Protein AF-A0A7X8D3K4-F1 (afdb_monomer)

Radius of gyration: 19.63 Å; Cα contacts (8 Å, |Δi|>4): 298; chains: 1; bounding box: 47×49×46 Å

Solvent-accessible surface area (backbone atoms only — not comparable to full-atom values): 14132 Å² total; per-residue (Å²): 120,64,27,70,75,68,75,43,91,65,72,75,66,67,43,54,69,47,46,60,51,22,52,54,28,44,27,64,73,71,73,45,90,73,89,84,77,73,45,64,52,71,70,63,70,25,50,68,90,74,86,34,51,52,73,50,26,88,82,70,43,47,59,52,48,51,44,49,48,46,26,52,49,54,51,42,67,72,75,46,93,66,62,42,82,41,81,42,89,48,40,43,90,42,56,70,58,52,58,58,44,57,74,60,34,47,100,86,59,25,37,61,48,82,42,76,76,45,72,57,98,90,42,78,38,73,42,75,44,66,44,38,30,78,43,45,60,33,39,77,69,63,34,46,71,66,58,50,54,59,70,51,57,92,49,88,53,59,73,44,92,65,90,53,52,54,75,46,51,57,30,40,62,70,55,42,25,50,36,33,67,79,36,45,72,65,34,46,51,57,40,65,61,39,64,46,39,89,62,82,53,43,44,35,88,98,50,49,60,65,57,39,60,66,58,87,70,95,62,92,78,56,78,85,80,54,52,84,77,38,69,27,79,86,76,125

Secondary structure (DSSP, 8-state):
--HHHHTS-----SS-HHHHHHHHHHHHHHTSPPPP-----HHHHHB-SSS-B----TTT-HHHIIIIIHHHHHHHHHH-SS-EEEE----TT-HHHHHHHHTT--TTS-EEEEEEEEEETTEEEEEEEEEEEEE-HHHHTT--HHHHHHHHTT-S----SS-S-TT-TTS-HHHHHHHHHHSHHHHHHHHHHTTSSSS---SBTTB-HHHHHT---SS---GGG--TTTS-----

Nearest PDB structures (foldseek):
  6xaf-assembly1_A  TM=1.840E-01  e=2.644E+00  Homo sapiens
  8efy-assembly1_D  TM=1.911E-01  e=4.707E+00  Thermus thermophilus HB8

Structure (mmCIF, N/CA/C/O backbone):
data_AF-A0A7X8D3K4-F1
#
_entry.id   AF-A0A7X8D3K4-F1
#
loop_
_atom_site.group_PDB
_atom_site.id
_atom_site.type_symbol
_atom_site.label_atom_id
_atom_site.label_alt_id
_atom_site.label_comp_id
_atom_site.label_asym_id
_atom_site.label_entity_id
_atom_site.label_seq_id
_atom_site.pdbx_PDB_ins_code
_atom_site.Cartn_x
_atom_site.Cartn_y
_atom_site.Cartn_z
_atom_site.occupancy
_atom_site.B_iso_or_equiv
_atom_site.auth_seq_id
_atom_site.auth_comp_id
_atom_site.auth_asym_id
_atom_site.auth_atom_id
_atom_site.pdbx_PDB_model_num
ATOM 1 N N . MET A 1 1 ? 15.008 -6.224 13.874 1.00 68.69 1 MET A N 1
ATOM 2 C CA . MET A 1 1 ? 14.297 -7.396 13.310 1.00 68.69 1 MET A CA 1
ATOM 3 C C . MET A 1 1 ? 13.921 -7.225 11.837 1.00 68.69 1 MET A C 1
ATOM 5 O O . MET A 1 1 ? 14.352 -8.064 11.064 1.00 68.69 1 MET A O 1
ATOM 9 N N . VAL A 1 2 ? 13.179 -6.184 11.412 1.00 72.25 2 VAL A N 1
ATOM 10 C CA . VAL A 1 2 ? 12.962 -5.894 9.965 1.00 72.25 2 VAL A CA 1
ATOM 11 C C . VAL A 1 2 ? 14.039 -4.959 9.406 1.00 72.25 2 VAL A C 1
ATOM 13 O O . VAL A 1 2 ? 14.620 -5.254 8.367 1.00 72.25 2 VAL A O 1
ATOM 16 N N . SER A 1 3 ? 14.372 -3.884 10.131 1.00 74.88 3 SER A N 1
ATOM 17 C CA . SER A 1 3 ? 15.437 -2.944 9.746 1.00 74.88 3 SER A CA 1
ATOM 18 C C . SER A 1 3 ? 16.777 -3.642 9.490 1.00 74.88 3 SER A C 1
ATOM 20 O O . SER A 1 3 ? 17.453 -3.346 8.514 1.00 74.88 3 SER A O 1
ATOM 22 N N . ASP A 1 4 ? 17.115 -4.640 10.315 1.00 70.75 4 ASP A N 1
ATOM 23 C CA . ASP A 1 4 ? 18.343 -5.433 10.159 1.00 70.75 4 ASP A CA 1
ATOM 24 C C . ASP A 1 4 ? 18.348 -6.252 8.859 1.00 70.75 4 ASP A C 1
ATOM 26 O O . ASP A 1 4 ? 19.393 -6.397 8.235 1.00 70.75 4 ASP A O 1
ATOM 30 N N . ARG A 1 5 ? 17.183 -6.758 8.422 1.00 75.69 5 ARG A N 1
ATOM 31 C CA . ARG A 1 5 ? 17.049 -7.499 7.156 1.00 75.69 5 ARG A CA 1
ATOM 32 C C . ARG A 1 5 ? 17.146 -6.578 5.944 1.00 75.69 5 ARG A C 1
ATOM 34 O O . ARG A 1 5 ? 17.706 -6.958 4.925 1.00 75.69 5 ARG A O 1
ATOM 41 N N . LEU A 1 6 ? 16.592 -5.372 6.057 1.00 72.56 6 LEU A N 1
ATOM 42 C CA . LEU A 1 6 ? 16.599 -4.383 4.980 1.00 72.56 6 LEU A CA 1
ATOM 43 C C . LEU A 1 6 ? 17.899 -3.568 4.921 1.00 72.56 6 LEU A C 1
ATOM 45 O O . LEU A 1 6 ? 18.151 -2.899 3.921 1.00 72.56 6 LEU A O 1
ATOM 49 N N . GLY A 1 7 ? 18.715 -3.597 5.979 1.00 69.31 7 GLY A N 1
ATOM 50 C CA . GLY A 1 7 ? 19.919 -2.773 6.108 1.00 69.31 7 GLY A CA 1
ATOM 51 C C . GLY A 1 7 ? 19.633 -1.268 6.197 1.00 69.31 7 GLY A C 1
ATOM 52 O O . GLY A 1 7 ? 20.544 -0.459 6.033 1.00 69.31 7 GLY A O 1
ATOM 53 N N . VAL A 1 8 ? 18.377 -0.887 6.435 1.00 71.56 8 VAL A N 1
ATOM 54 C CA . VAL A 1 8 ? 17.897 0.496 6.556 1.00 71.56 8 VAL A CA 1
ATOM 55 C C . VAL A 1 8 ? 16.874 0.576 7.680 1.00 71.56 8 VAL A C 1
ATOM 57 O O . VAL A 1 8 ? 16.264 -0.432 8.040 1.00 71.56 8 VAL A O 1
ATOM 60 N N . GLU A 1 9 ? 16.661 1.766 8.241 1.00 71.00 9 GLU A N 1
ATOM 61 C CA . GLU A 1 9 ? 15.600 1.963 9.226 1.00 71.00 9 GLU A CA 1
ATOM 62 C C . GLU A 1 9 ? 14.238 1.660 8.586 1.00 71.00 9 GLU A C 1
ATOM 64 O O . GLU A 1 9 ? 13.759 2.381 7.711 1.00 71.00 9 GLU A O 1
ATOM 69 N N . PHE A 1 10 ? 13.617 0.558 9.010 1.00 69.00 10 PHE A N 1
ATOM 70 C CA . PHE A 1 10 ? 12.267 0.219 8.602 1.00 69.00 10 PHE A CA 1
ATOM 71 C C . PHE A 1 10 ? 11.280 0.898 9.537 1.00 69.00 10 PHE A C 1
ATOM 73 O O . PHE A 1 10 ? 10.985 0.412 10.631 1.00 69.00 10 PHE A O 1
ATOM 80 N N . ILE A 1 11 ? 10.739 2.016 9.075 1.00 64.81 11 ILE A N 1
ATOM 81 C CA . ILE A 1 11 ? 9.527 2.576 9.650 1.00 64.81 11 ILE A CA 1
ATOM 82 C C . ILE A 1 11 ? 8.387 1.876 8.925 1.00 64.81 11 ILE A C 1
ATOM 84 O O . ILE A 1 11 ? 8.113 2.177 7.760 1.00 64.81 11 ILE A O 1
ATOM 88 N N . GLY A 1 12 ? 7.758 0.909 9.604 1.00 60.34 12 GLY A N 1
ATOM 89 C CA . GLY A 1 12 ? 6.517 0.317 9.118 1.00 60.34 12 GLY A CA 1
ATOM 90 C C . GLY A 1 12 ? 5.599 1.441 8.662 1.00 60.34 12 GLY A C 1
ATOM 91 O O . GLY A 1 12 ? 5.532 2.493 9.307 1.00 60.34 12 GLY A O 1
ATOM 92 N N . THR A 1 13 ? 4.947 1.272 7.511 1.00 61.53 13 THR A N 1
ATOM 93 C CA . THR A 1 13 ? 4.016 2.304 7.054 1.00 61.53 13 THR A CA 1
ATOM 94 C C . THR A 1 13 ? 2.967 2.548 8.148 1.00 61.53 13 THR A C 1
ATOM 96 O O . THR A 1 13 ? 2.869 1.796 9.118 1.00 61.53 13 THR A O 1
ATOM 99 N N . LEU A 1 14 ? 2.166 3.607 8.035 1.00 79.88 14 LEU A N 1
ATOM 100 C CA . LEU A 1 14 ? 1.131 3.944 9.024 1.00 79.88 14 LEU A CA 1
ATOM 101 C C . LEU A 1 14 ? -0.050 2.943 9.016 1.00 79.88 14 LEU A C 1
ATOM 103 O O . LEU A 1 14 ? -1.207 3.342 9.049 1.00 79.88 14 LEU A O 1
ATOM 107 N N . GLU A 1 15 ? 0.239 1.658 8.876 1.00 85.31 15 GLU A N 1
ATOM 108 C CA . GLU A 1 15 ? -0.587 0.463 8.925 1.00 85.31 15 GLU A CA 1
ATOM 109 C C . GLU A 1 15 ? -0.625 -0.113 10.355 1.00 85.31 15 GLU A C 1
ATOM 111 O O . GLU A 1 15 ? 0.043 0.377 11.270 1.00 85.31 15 GLU A O 1
ATOM 116 N N . ASP A 1 16 ? -1.454 -1.134 10.567 1.00 87.00 16 ASP A N 1
ATOM 117 C CA . ASP A 1 16 ? -1.517 -1.888 11.822 1.00 87.00 16 ASP A CA 1
ATOM 118 C C . ASP A 1 16 ? -0.235 -2.725 12.011 1.00 87.00 16 ASP A C 1
ATOM 120 O O . ASP A 1 16 ? 0.214 -3.390 11.078 1.00 87.00 16 ASP A O 1
ATOM 124 N N . ASP A 1 17 ? 0.343 -2.727 13.219 1.00 87.50 17 ASP A N 1
ATOM 125 C CA . ASP A 1 17 ? 1.541 -3.534 13.521 1.00 87.50 17 ASP A CA 1
ATOM 126 C C . ASP A 1 17 ? 1.255 -5.033 13.392 1.00 87.50 17 ASP A C 1
ATOM 128 O O . ASP A 1 17 ? 2.163 -5.824 13.133 1.00 87.50 17 ASP A O 1
ATOM 132 N N . MET A 1 18 ? -0.021 -5.426 13.487 1.00 89.94 18 MET A N 1
ATOM 133 C CA . MET A 1 18 ? -0.452 -6.792 13.223 1.00 89.94 18 MET A CA 1
ATOM 134 C C . MET A 1 18 ? -0.099 -7.274 11.818 1.00 89.94 18 MET A C 1
ATOM 136 O O . MET A 1 18 ? 0.133 -8.466 11.641 1.00 89.94 18 MET A O 1
ATOM 140 N N . ILE A 1 19 ? 0.038 -6.376 10.837 1.00 89.00 19 ILE A N 1
ATOM 141 C CA . ILE A 1 19 ? 0.507 -6.739 9.494 1.00 89.00 19 ILE A CA 1
ATOM 142 C C . ILE A 1 19 ? 1.951 -7.244 9.548 1.00 89.00 19 ILE A C 1
ATOM 144 O O . ILE A 1 19 ? 2.260 -8.253 8.925 1.00 89.00 19 ILE A O 1
ATOM 148 N N . ILE A 1 20 ? 2.825 -6.616 10.339 1.00 88.56 20 ILE A N 1
ATOM 149 C CA . ILE A 1 20 ? 4.223 -7.052 10.473 1.00 88.56 20 ILE A CA 1
ATOM 150 C C . ILE A 1 20 ? 4.276 -8.461 11.074 1.00 88.56 20 ILE A C 1
ATOM 152 O O . ILE A 1 20 ? 4.967 -9.335 10.552 1.00 88.56 20 ILE A O 1
ATOM 156 N N . TYR A 1 21 ? 3.492 -8.702 12.128 1.00 90.75 21 TYR A N 1
ATOM 157 C CA . TYR A 1 21 ? 3.373 -10.030 12.730 1.00 90.75 21 TYR A CA 1
ATOM 158 C C . TYR A 1 21 ? 2.762 -11.057 11.774 1.00 90.75 21 TYR A C 1
ATOM 160 O O . TYR A 1 21 ? 3.245 -12.181 11.727 1.00 90.75 21 TYR A O 1
ATOM 168 N N . THR A 1 22 ? 1.776 -10.660 10.962 1.00 92.75 22 THR A N 1
ATOM 169 C CA . THR A 1 22 ? 1.178 -11.520 9.929 1.00 92.75 22 THR A CA 1
ATOM 170 C C . THR A 1 22 ? 2.254 -12.039 8.977 1.00 92.75 22 THR A C 1
ATOM 172 O O . THR A 1 22 ? 2.300 -13.231 8.697 1.00 92.75 22 THR A O 1
ATOM 175 N N . ILE A 1 23 ? 3.145 -11.166 8.489 1.00 91.44 23 ILE A N 1
ATOM 176 C CA . ILE A 1 23 ? 4.195 -11.585 7.551 1.00 91.44 23 ILE A CA 1
ATOM 177 C C . ILE A 1 23 ? 5.199 -12.530 8.221 1.00 91.44 23 ILE A C 1
ATOM 179 O O . ILE A 1 23 ? 5.587 -13.519 7.606 1.00 91.44 23 ILE A O 1
ATOM 183 N N . PHE A 1 24 ? 5.582 -12.287 9.478 1.00 92.38 24 PHE A N 1
ATOM 184 C CA . PHE A 1 24 ? 6.455 -13.217 10.204 1.00 92.38 24 PHE A CA 1
ATOM 185 C C . PHE A 1 24 ? 5.804 -14.581 10.439 1.00 92.38 24 PHE A C 1
ATOM 187 O O . PHE A 1 24 ? 6.450 -15.608 10.233 1.00 92.38 24 PHE A O 1
ATOM 194 N N . ASP A 1 25 ? 4.532 -14.600 10.838 1.00 95.25 25 ASP A N 1
ATOM 195 C CA . ASP A 1 25 ? 3.785 -15.842 11.018 1.00 95.25 25 ASP A CA 1
ATOM 196 C C . ASP A 1 25 ? 3.658 -16.590 9.676 1.00 95.25 25 ASP A C 1
ATOM 198 O O . ASP A 1 25 ? 3.803 -17.811 9.629 1.00 95.25 25 ASP A O 1
ATOM 202 N N . LEU A 1 26 ? 3.449 -15.866 8.567 1.00 95.19 26 LEU A N 1
ATOM 203 C CA . LEU A 1 26 ? 3.415 -16.437 7.221 1.00 95.19 26 LEU A CA 1
ATOM 204 C C . LEU A 1 26 ? 4.757 -17.050 6.825 1.00 95.19 26 LEU A C 1
ATOM 206 O O . LEU A 1 26 ? 4.745 -18.192 6.384 1.00 95.19 26 LEU A O 1
ATOM 210 N N . GLU A 1 27 ? 5.886 -16.355 7.007 1.00 94.81 27 GLU A N 1
ATOM 211 C CA . GLU A 1 27 ? 7.230 -16.907 6.743 1.00 94.81 27 GLU A CA 1
ATOM 212 C C . GLU A 1 27 ? 7.455 -18.229 7.485 1.00 94.81 27 GLU A C 1
ATOM 214 O O . GLU A 1 27 ? 7.933 -19.207 6.906 1.00 94.81 27 GLU A O 1
ATOM 219 N N . GLN A 1 28 ? 7.076 -18.274 8.766 1.00 95.25 28 GLN A N 1
ATOM 220 C CA . GLN A 1 28 ? 7.183 -19.483 9.581 1.00 95.25 28 GLN A CA 1
ATOM 221 C C . GLN A 1 28 ? 6.259 -20.592 9.078 1.00 95.25 28 GLN A C 1
ATOM 223 O O . GLN A 1 28 ? 6.678 -21.744 8.984 1.00 95.25 28 GLN A O 1
ATOM 228 N N . PHE A 1 29 ? 5.015 -20.252 8.739 1.00 96.25 29 PHE A N 1
ATOM 229 C CA . PHE A 1 29 ? 4.019 -21.209 8.272 1.00 96.25 29 PHE A CA 1
ATOM 230 C C . PHE A 1 29 ? 4.378 -21.816 6.908 1.00 96.25 29 PHE A C 1
ATOM 232 O O . PHE A 1 29 ? 4.213 -23.019 6.716 1.00 96.25 29 PHE A O 1
ATOM 239 N N . ILE A 1 30 ? 4.875 -21.008 5.966 1.00 95.25 30 ILE A N 1
ATOM 240 C CA . ILE A 1 30 ? 5.263 -21.476 4.626 1.00 95.25 30 ILE A CA 1
ATOM 241 C C . ILE A 1 30 ? 6.658 -22.117 4.606 1.00 95.25 30 ILE A C 1
ATOM 243 O O . ILE A 1 30 ? 6.994 -22.804 3.644 1.00 95.25 30 ILE A O 1
ATOM 247 N N . GLY A 1 31 ? 7.473 -21.898 5.645 1.00 95.69 31 GLY A N 1
ATOM 248 C CA . GLY A 1 31 ? 8.845 -22.403 5.724 1.00 95.69 31 GLY A CA 1
ATOM 249 C C . GLY A 1 31 ? 9.792 -21.765 4.702 1.00 95.69 31 GLY A C 1
ATOM 250 O O . GLY A 1 31 ? 10.798 -22.368 4.333 1.00 95.69 31 GLY A O 1
ATOM 251 N N . GLN A 1 32 ? 9.462 -20.566 4.224 1.00 95.12 32 GLN A N 1
ATOM 252 C CA . GLN A 1 32 ? 10.186 -19.846 3.181 1.00 95.12 32 GLN A CA 1
ATOM 253 C C . GLN A 1 32 ? 10.315 -18.372 3.567 1.00 95.12 32 GLN A C 1
ATOM 255 O O . GLN A 1 32 ? 9.384 -17.769 4.099 1.00 95.12 32 GLN A O 1
ATOM 260 N N . GLU A 1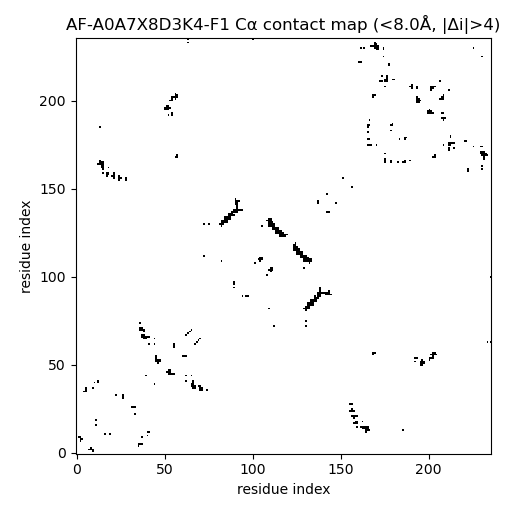 33 ? 11.482 -17.796 3.280 1.00 93.12 33 GLU A N 1
ATOM 261 C CA . GLU A 1 33 ? 11.727 -16.366 3.447 1.00 93.12 33 GLU A CA 1
ATOM 262 C C . GLU A 1 33 ? 10.794 -15.541 2.547 1.00 93.12 33 GLU A C 1
ATOM 264 O O . GLU A 1 33 ? 10.632 -15.825 1.356 1.00 93.12 33 GLU A O 1
ATOM 269 N N . ILE A 1 34 ? 10.218 -14.483 3.115 1.00 92.69 34 ILE A N 1
ATOM 270 C CA . ILE A 1 34 ? 9.516 -13.436 2.382 1.00 92.69 34 ILE A CA 1
ATOM 271 C C . ILE A 1 34 ? 10.483 -12.264 2.239 1.00 92.69 34 ILE A C 1
ATOM 273 O O . ILE A 1 34 ? 10.886 -11.640 3.221 1.00 92.69 34 ILE A O 1
ATOM 277 N N . HIS A 1 35 ? 10.838 -11.930 1.000 1.00 90.50 35 HIS A N 1
ATOM 278 C CA . HIS A 1 35 ? 11.673 -10.764 0.734 1.00 90.50 35 HIS A CA 1
ATOM 279 C C . HIS A 1 35 ? 10.882 -9.473 0.954 1.00 90.50 35 HIS A C 1
ATOM 281 O O . HIS A 1 35 ? 9.887 -9.199 0.281 1.00 90.50 35 HIS A O 1
ATOM 287 N N . TRP A 1 36 ? 11.353 -8.661 1.898 1.00 89.25 36 TRP A N 1
ATOM 288 C CA . TRP A 1 36 ? 10.768 -7.365 2.210 1.00 89.25 36 TRP A CA 1
ATOM 289 C C . TRP A 1 36 ? 11.324 -6.291 1.282 1.00 89.25 36 TRP A C 1
ATOM 291 O O . TRP A 1 36 ? 12.519 -6.257 0.986 1.00 89.25 36 TRP A O 1
ATOM 301 N N . VAL A 1 37 ? 10.458 -5.371 0.869 1.00 89.12 37 VAL A N 1
ATOM 302 C CA . VAL A 1 37 ? 10.824 -4.242 0.014 1.00 89.12 37 VAL A CA 1
ATOM 303 C C . VAL A 1 37 ? 10.306 -2.963 0.648 1.00 89.12 37 VAL A C 1
ATOM 305 O O . VAL A 1 37 ? 9.154 -2.907 1.076 1.00 89.12 37 VAL A O 1
ATOM 308 N N . THR A 1 38 ? 11.148 -1.933 0.716 1.00 87.06 38 THR A N 1
ATOM 309 C CA . THR A 1 38 ? 10.769 -0.630 1.271 1.00 87.06 38 THR A CA 1
ATOM 310 C C . THR A 1 38 ? 11.170 0.499 0.337 1.00 87.06 38 THR A C 1
ATOM 312 O O . THR A 1 38 ? 12.211 0.446 -0.315 1.00 87.06 38 THR A O 1
ATOM 315 N N . GLY A 1 39 ? 10.316 1.518 0.272 1.00 85.81 39 GLY A N 1
ATOM 316 C CA . GLY A 1 39 ? 10.574 2.764 -0.437 1.00 85.81 39 GLY A CA 1
ATOM 317 C C . GLY A 1 39 ? 10.913 3.907 0.501 1.00 85.81 39 GLY A C 1
ATOM 318 O O . GLY A 1 39 ? 11.240 3.705 1.669 1.00 85.81 39 GLY A O 1
ATOM 319 N N . LYS A 1 40 ? 10.752 5.123 -0.024 1.00 88.62 40 LYS A N 1
ATOM 320 C CA . LYS A 1 40 ? 10.745 6.344 0.784 1.00 88.62 40 LYS A CA 1
ATOM 321 C C . LYS A 1 40 ? 9.639 6.274 1.836 1.00 88.62 40 LYS A C 1
ATOM 323 O O . LYS A 1 40 ? 8.530 5.798 1.570 1.00 88.62 40 LYS A O 1
ATOM 328 N N . THR A 1 41 ? 9.932 6.812 3.007 1.00 88.56 41 THR A N 1
ATOM 329 C CA . THR A 1 41 ? 8.986 6.969 4.108 1.00 88.56 41 THR A CA 1
ATOM 330 C C . THR A 1 41 ? 7.895 7.979 3.761 1.0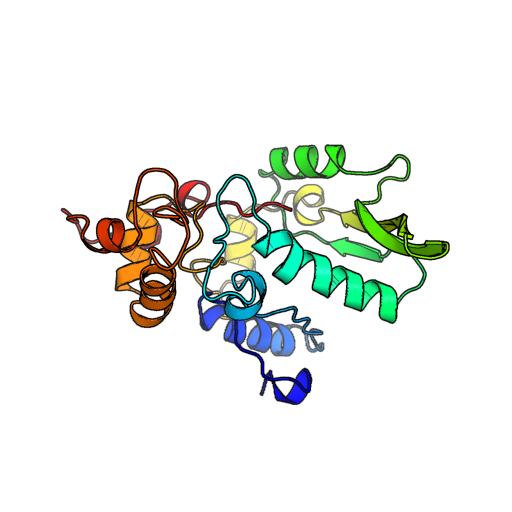0 88.56 41 THR A C 1
ATOM 332 O O . THR A 1 41 ? 8.008 8.782 2.829 1.00 88.56 41 THR A O 1
ATOM 335 N N . PHE A 1 42 ? 6.811 7.960 4.539 1.00 87.94 42 PHE A N 1
ATOM 336 C CA . PHE A 1 42 ? 5.708 8.895 4.340 1.00 87.94 42 PHE A CA 1
ATO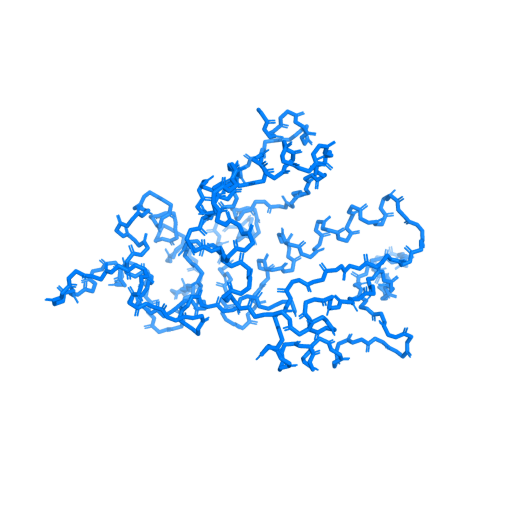M 337 C C . PHE A 1 42 ? 6.166 10.351 4.531 1.00 87.94 42 PHE A C 1
ATOM 339 O O . PHE A 1 42 ? 5.772 11.216 3.751 1.00 87.94 42 PHE A O 1
ATOM 346 N N . ASP A 1 43 ? 7.029 10.615 5.516 1.00 88.12 43 ASP A N 1
ATOM 347 C CA . ASP A 1 43 ? 7.588 11.946 5.772 1.00 88.12 43 ASP A CA 1
ATOM 348 C C . ASP A 1 43 ? 8.443 12.453 4.596 1.00 88.12 43 ASP A C 1
ATOM 350 O O . ASP A 1 43 ? 8.304 13.608 4.192 1.00 88.12 43 ASP A O 1
ATOM 354 N N . GLU A 1 44 ? 9.239 11.585 3.965 1.00 90.06 44 GLU A N 1
ATOM 355 C CA . GLU A 1 44 ? 10.056 11.948 2.799 1.00 90.06 44 GLU A CA 1
ATOM 356 C C . GLU A 1 44 ? 9.220 12.268 1.554 1.00 90.06 44 GLU A C 1
ATOM 358 O O . GLU A 1 44 ? 9.527 13.211 0.825 1.00 90.06 44 GLU A O 1
ATOM 363 N N . ILE A 1 45 ? 8.157 11.503 1.278 1.00 90.06 45 ILE A N 1
ATOM 364 C CA . ILE A 1 45 ? 7.364 11.710 0.051 1.00 90.06 45 ILE A CA 1
ATOM 365 C C . ILE A 1 45 ? 6.439 12.929 0.128 1.00 90.06 45 ILE A C 1
ATOM 367 O O . ILE A 1 45 ? 6.041 13.461 -0.914 1.00 90.06 45 ILE A O 1
ATOM 371 N N . ILE A 1 46 ? 6.053 13.356 1.337 1.00 89.25 46 ILE A N 1
ATOM 372 C CA . ILE A 1 46 ? 5.197 14.537 1.521 1.00 89.25 46 ILE A CA 1
ATOM 373 C C . ILE A 1 46 ? 6.005 15.826 1.620 1.00 89.25 46 ILE A C 1
ATOM 375 O O . ILE A 1 46 ? 5.441 16.899 1.377 1.00 89.25 46 ILE A O 1
ATOM 379 N N . ASP A 1 47 ? 7.289 15.746 1.969 1.00 87.69 47 ASP A N 1
ATOM 380 C CA . ASP A 1 47 ? 8.158 16.910 2.057 1.00 87.69 47 ASP A CA 1
ATOM 381 C C . ASP A 1 47 ? 8.523 17.450 0.663 1.00 87.69 47 ASP A C 1
ATOM 383 O O . ASP A 1 47 ? 8.745 16.725 -0.309 1.00 87.69 47 ASP A O 1
ATOM 387 N N . ARG A 1 48 ? 8.542 18.778 0.546 1.00 80.94 48 ARG A N 1
ATOM 388 C CA . ARG A 1 48 ? 8.949 19.510 -0.660 1.00 80.94 48 ARG A CA 1
ATOM 389 C C . ARG A 1 48 ? 10.235 20.313 -0.457 1.00 80.94 48 ARG A C 1
ATOM 391 O O . ARG A 1 48 ? 10.599 21.073 -1.352 1.00 80.94 48 ARG A O 1
ATOM 398 N N . GLY A 1 49 ? 10.906 20.177 0.690 1.00 76.31 49 GLY A N 1
ATOM 399 C CA . GLY A 1 49 ? 12.220 20.769 0.961 1.00 76.31 49 GLY A CA 1
ATOM 400 C C . GLY A 1 49 ? 12.210 22.280 1.222 1.00 76.31 49 GLY A C 1
ATOM 401 O O . GLY A 1 49 ? 13.261 22.907 1.268 1.00 76.31 49 GLY A O 1
ATOM 402 N N . ASN A 1 50 ? 11.032 22.893 1.381 1.00 74.88 50 ASN A N 1
ATOM 403 C CA . ASN A 1 50 ? 10.864 24.329 1.655 1.00 74.88 50 ASN A CA 1
ATOM 404 C C . ASN A 1 50 ? 9.913 24.604 2.832 1.00 74.88 50 ASN A C 1
ATOM 406 O O . ASN A 1 50 ? 9.236 25.635 2.863 1.00 74.88 50 ASN A O 1
ATOM 410 N N . GLY A 1 51 ? 9.799 23.644 3.755 1.00 71.38 51 GLY A N 1
ATOM 411 C CA . GLY A 1 51 ? 8.865 23.696 4.882 1.00 71.38 51 GLY A CA 1
ATOM 412 C C . GLY A 1 51 ? 7.391 23.532 4.491 1.00 71.38 51 GLY A C 1
ATOM 413 O O . GLY A 1 51 ? 6.519 23.697 5.339 1.00 71.38 51 GLY A O 1
ATOM 414 N N . LYS A 1 52 ? 7.082 23.223 3.222 1.00 76.50 52 LYS A N 1
ATOM 415 C CA . LYS A 1 52 ? 5.715 22.952 2.755 1.00 76.50 52 LYS A CA 1
ATOM 416 C C . LYS A 1 52 ? 5.524 21.468 2.491 1.00 76.50 52 LYS A C 1
ATOM 418 O O . LYS A 1 52 ? 6.357 20.840 1.844 1.00 76.50 52 LYS A O 1
ATOM 423 N N . LYS A 1 53 ? 4.348 20.959 2.861 1.00 84.00 53 LYS A N 1
ATOM 424 C CA . LYS A 1 53 ? 3.949 19.577 2.578 1.00 84.00 53 LYS A CA 1
ATOM 425 C C . LYS A 1 53 ? 2.994 19.451 1.389 1.00 84.00 53 LYS A C 1
ATOM 427 O O . LYS A 1 53 ? 2.180 20.333 1.076 1.00 84.00 53 LYS A O 1
ATOM 432 N N . HIS A 1 54 ? 3.082 18.324 0.693 1.00 87.75 54 HIS A N 1
ATOM 433 C CA . HIS A 1 54 ? 2.087 17.874 -0.273 1.00 87.75 54 HIS A CA 1
ATOM 434 C C . HIS A 1 54 ? 1.530 16.536 0.184 1.00 87.75 54 HIS A C 1
ATOM 436 O O . HIS A 1 54 ? 2.253 15.554 0.203 1.00 87.75 54 HIS A O 1
ATOM 442 N N . LEU A 1 55 ? 0.252 16.513 0.552 1.00 90.31 55 LEU A N 1
ATOM 443 C CA . LEU A 1 55 ? -0.390 15.313 1.072 1.00 90.31 55 LEU A CA 1
ATOM 444 C C . LEU A 1 55 ? -1.011 14.497 -0.067 1.00 90.31 55 LEU A C 1
ATOM 446 O O . LEU A 1 55 ? -1.561 15.088 -1.008 1.00 90.31 55 LEU A O 1
ATOM 450 N N . PRO A 1 56 ? -0.943 13.158 -0.003 1.00 90.50 56 PRO A N 1
ATOM 451 C CA . PRO A 1 56 ? -1.655 12.308 -0.938 1.00 90.50 56 PRO A CA 1
ATOM 452 C C . PRO A 1 56 ? -3.160 12.402 -0.681 1.00 90.50 56 PRO A C 1
ATOM 454 O O . PRO A 1 56 ? -3.610 12.588 0.448 1.00 90.50 56 PRO A O 1
ATOM 457 N N . ASN A 1 57 ? -3.937 12.281 -1.751 1.00 88.25 57 ASN A N 1
ATOM 458 C CA . ASN A 1 57 ? -5.394 12.289 -1.701 1.00 88.25 57 ASN A CA 1
ATOM 459 C C . ASN A 1 57 ? -5.970 11.357 -2.774 1.00 88.25 57 ASN A C 1
ATOM 461 O O . ASN A 1 57 ? -5.231 10.773 -3.572 1.00 88.25 57 ASN A O 1
ATOM 465 N N . ALA A 1 58 ? -7.301 11.263 -2.822 1.00 86.25 58 ALA A N 1
ATOM 466 C CA . ALA A 1 58 ? -8.027 10.373 -3.727 1.00 86.25 58 ALA A CA 1
ATOM 467 C C . ALA A 1 58 ? -7.743 10.603 -5.223 1.00 86.25 58 ALA A C 1
ATOM 469 O O . ALA A 1 58 ? -8.032 9.711 -6.022 1.00 86.25 58 ALA A O 1
ATOM 470 N N . ILE A 1 59 ? -7.190 11.761 -5.596 1.00 84.88 59 ILE A N 1
ATOM 471 C CA . ILE A 1 59 ? -6.809 12.096 -6.971 1.00 84.88 59 ILE A CA 1
ATOM 472 C C . ILE A 1 59 ? -5.337 11.753 -7.206 1.00 84.88 59 ILE A C 1
ATOM 474 O O . ILE A 1 59 ? -5.030 11.007 -8.128 1.00 84.88 59 ILE A O 1
ATOM 478 N N . SER A 1 60 ? -4.423 12.286 -6.387 1.00 85.88 60 SER A N 1
ATOM 479 C CA . SER A 1 60 ? -2.983 12.172 -6.650 1.00 85.88 60 SER A CA 1
ATOM 480 C C . SER A 1 60 ? -2.425 10.783 -6.359 1.00 85.88 60 SER A C 1
ATOM 482 O O . SER A 1 60 ? -1.568 10.320 -7.102 1.00 85.88 60 SER A O 1
ATOM 484 N N . ARG A 1 61 ? -2.880 10.141 -5.272 1.00 87.62 61 ARG A N 1
ATOM 485 C CA . ARG A 1 61 ? -2.508 8.782 -4.825 1.00 87.62 61 ARG A CA 1
ATOM 486 C C . ARG A 1 61 ? -1.017 8.433 -4.905 1.00 87.62 61 ARG A C 1
ATOM 488 O O . ARG A 1 61 ? -0.665 7.255 -4.945 1.00 87.62 61 ARG A O 1
ATOM 495 N N . PHE A 1 62 ? -0.132 9.429 -4.865 1.00 90.31 62 PHE A N 1
ATOM 496 C CA . PHE A 1 62 ? 1.296 9.216 -5.102 1.00 90.31 62 PHE A CA 1
ATOM 497 C 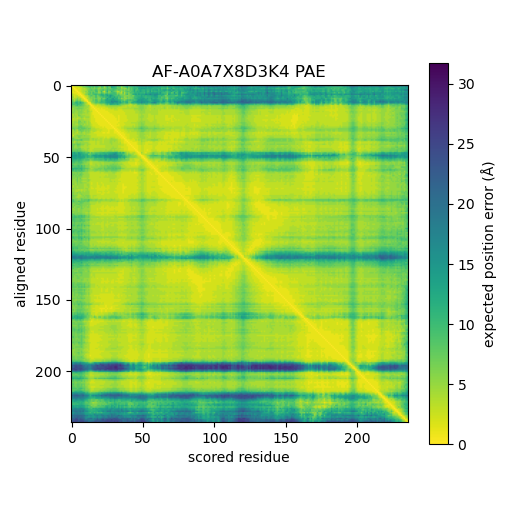C . PHE A 1 62 ? 1.947 8.337 -4.026 1.00 90.31 62 PHE A C 1
ATOM 499 O O . PHE A 1 62 ? 2.980 7.745 -4.295 1.00 90.31 62 PHE A O 1
ATOM 506 N N . CYS A 1 63 ? 1.332 8.177 -2.846 1.00 89.69 63 CYS A N 1
ATOM 507 C CA . CYS A 1 63 ? 1.774 7.196 -1.852 1.00 89.69 63 CYS A CA 1
ATOM 508 C C . CYS A 1 63 ? 1.739 5.754 -2.387 1.00 89.69 63 CYS A C 1
ATOM 510 O O . CYS A 1 63 ? 2.616 4.968 -2.057 1.00 89.69 63 CYS A O 1
ATOM 512 N N . THR A 1 64 ? 0.786 5.404 -3.260 1.00 89.06 64 THR A N 1
ATOM 513 C CA . THR A 1 64 ? 0.760 4.079 -3.906 1.00 89.06 64 THR A CA 1
ATOM 514 C C . THR A 1 64 ? 1.927 3.943 -4.879 1.00 89.06 64 THR A C 1
ATOM 516 O O . THR A 1 64 ? 2.642 2.946 -4.858 1.00 89.06 64 THR A O 1
ATOM 519 N N . SER A 1 65 ? 2.170 4.971 -5.693 1.00 89.12 65 SER A N 1
ATOM 520 C CA . SER A 1 65 ? 3.267 4.974 -6.660 1.00 89.12 65 SER A CA 1
ATOM 521 C C . SER A 1 65 ? 4.639 4.937 -5.984 1.00 89.12 65 SER A C 1
ATOM 523 O O . SER A 1 65 ? 5.437 4.071 -6.307 1.00 89.12 65 SER A O 1
ATOM 525 N N . GLU A 1 66 ? 4.902 5.830 -5.029 1.00 90.31 66 GLU A N 1
ATOM 526 C CA . GLU A 1 66 ? 6.227 6.018 -4.420 1.00 90.31 66 GLU A CA 1
ATOM 527 C C . GLU A 1 66 ? 6.555 4.983 -3.335 1.00 90.31 66 GLU A C 1
ATOM 529 O O . GLU A 1 66 ? 7.717 4.615 -3.192 1.00 90.31 66 GLU A O 1
ATOM 534 N N . MET A 1 67 ? 5.564 4.523 -2.558 1.00 89.69 67 MET A N 1
ATOM 535 C CA . MET A 1 67 ? 5.814 3.630 -1.413 1.00 89.69 67 MET A CA 1
ATOM 536 C C . MET A 1 67 ? 5.519 2.160 -1.705 1.00 89.69 67 MET A C 1
ATOM 538 O O . MET A 1 67 ? 5.968 1.308 -0.947 1.00 89.69 67 MET A O 1
ATOM 542 N N . LYS A 1 68 ? 4.740 1.850 -2.754 1.00 88.81 68 LYS A N 1
ATOM 543 C CA . LYS A 1 68 ? 4.343 0.467 -3.074 1.00 88.81 68 LYS A CA 1
ATOM 544 C C . LYS A 1 68 ? 4.888 0.010 -4.422 1.00 88.81 68 LYS A C 1
ATOM 546 O O . LYS A 1 68 ? 5.638 -0.955 -4.476 1.00 88.81 68 LYS A O 1
ATOM 551 N N . ILE A 1 69 ? 4.550 0.719 -5.500 1.00 91.94 69 ILE A N 1
ATOM 552 C CA . ILE A 1 69 ? 4.910 0.295 -6.863 1.00 91.94 69 ILE A CA 1
ATOM 553 C C . ILE A 1 69 ? 6.386 0.524 -7.170 1.00 91.94 69 ILE A C 1
ATOM 555 O O . ILE A 1 69 ? 7.057 -0.392 -7.629 1.00 91.94 69 ILE A O 1
ATOM 559 N N . GLN A 1 70 ? 6.895 1.729 -6.911 1.00 93.38 70 GLN A N 1
ATOM 560 C CA . GLN A 1 70 ? 8.278 2.085 -7.219 1.00 93.38 70 GLN A CA 1
ATOM 561 C C . GLN A 1 70 ? 9.285 1.159 -6.516 1.00 93.38 70 GLN A C 1
ATOM 563 O O . GLN A 1 70 ? 10.150 0.638 -7.212 1.00 93.38 70 GLN A O 1
ATOM 568 N N . PRO A 1 71 ? 9.164 0.859 -5.206 1.00 93.44 71 PRO A N 1
ATOM 569 C CA . PRO A 1 71 ? 10.114 -0.028 -4.534 1.00 93.44 71 PRO A CA 1
ATOM 570 C C . PRO A 1 71 ? 10.047 -1.466 -5.045 1.00 93.44 71 PRO A C 1
ATOM 572 O O . PRO A 1 71 ? 11.079 -2.116 -5.182 1.00 93.44 71 PRO A O 1
ATOM 575 N N . LEU A 1 72 ? 8.842 -1.955 -5.361 1.00 94.06 72 LEU A N 1
ATOM 576 C CA . LEU A 1 72 ? 8.655 -3.282 -5.943 1.00 94.06 72 LEU A CA 1
ATOM 577 C C . LEU A 1 72 ? 9.303 -3.375 -7.330 1.00 94.06 72 LEU A C 1
ATOM 579 O O . LEU A 1 72 ? 10.024 -4.332 -7.607 1.00 94.06 72 LEU A O 1
ATOM 583 N N . PHE A 1 73 ? 9.103 -2.356 -8.169 1.00 95.69 73 PHE A N 1
ATOM 584 C CA . PHE A 1 73 ? 9.739 -2.267 -9.478 1.00 95.69 73 PHE A CA 1
ATOM 585 C C . PHE A 1 73 ? 11.265 -2.151 -9.372 1.00 95.69 73 PHE A C 1
ATOM 587 O O . PHE A 1 73 ? 11.965 -2.848 -10.094 1.00 95.69 73 PHE A O 1
ATOM 594 N N . ASP A 1 74 ? 11.792 -1.317 -8.470 1.00 95.00 74 ASP A N 1
ATOM 595 C CA . ASP A 1 74 ? 13.241 -1.152 -8.283 1.00 95.00 74 ASP A CA 1
ATOM 596 C C . ASP A 1 74 ? 13.902 -2.450 -7.805 1.00 95.00 74 ASP A C 1
ATOM 598 O O . ASP A 1 74 ? 15.008 -2.791 -8.228 1.00 95.00 74 ASP A O 1
ATOM 602 N N . TRP A 1 75 ? 13.216 -3.205 -6.944 1.00 95.31 75 TRP A N 1
ATOM 603 C CA . TRP A 1 75 ? 13.670 -4.532 -6.550 1.00 95.31 75 TRP A CA 1
ATOM 604 C C . TRP A 1 75 ? 13.617 -5.514 -7.719 1.00 95.31 75 TRP A C 1
ATOM 606 O O . TRP A 1 75 ? 14.588 -6.237 -7.931 1.00 95.31 75 TRP A O 1
ATOM 616 N N . TRP A 1 76 ? 12.545 -5.518 -8.514 1.00 96.25 76 TRP A N 1
ATOM 617 C CA . TRP A 1 76 ? 12.480 -6.361 -9.708 1.00 96.25 76 TRP A CA 1
ATOM 618 C C . TRP A 1 76 ? 13.611 -6.032 -10.697 1.00 96.25 76 TRP A C 1
ATOM 620 O O . TRP A 1 76 ? 14.369 -6.918 -11.072 1.00 96.25 76 TRP A O 1
ATOM 630 N N . ASP A 1 77 ? 13.791 -4.758 -11.038 1.00 95.62 77 ASP A N 1
ATOM 631 C CA . ASP A 1 77 ? 14.758 -4.267 -12.029 1.00 95.62 77 ASP A CA 1
ATOM 632 C C . ASP A 1 77 ? 16.219 -4.536 -11.625 1.00 95.62 77 ASP A C 1
ATOM 634 O O . ASP A 1 77 ? 17.099 -4.651 -12.478 1.00 95.62 77 ASP A O 1
ATOM 638 N N . LYS A 1 78 ? 16.484 -4.684 -10.321 1.00 95.31 78 LYS A N 1
ATOM 639 C CA . LYS A 1 78 ? 17.791 -5.094 -9.795 1.00 95.31 78 LYS A CA 1
ATOM 640 C C . LYS A 1 78 ? 18.030 -6.605 -9.874 1.00 95.31 78 LYS A C 1
ATOM 642 O O . LYS A 1 78 ? 19.182 -7.020 -9.990 1.00 95.31 78 LYS A O 1
ATOM 647 N N . ASN A 1 79 ? 16.983 -7.418 -9.736 1.00 95.94 79 ASN A N 1
ATOM 648 C CA . ASN A 1 79 ? 17.107 -8.864 -9.515 1.00 95.94 79 ASN A CA 1
ATOM 649 C C . ASN A 1 79 ? 16.713 -9.715 -10.729 1.00 95.94 79 ASN A C 1
ATOM 651 O O . ASN A 1 79 ? 17.113 -10.875 -10.808 1.00 95.94 79 ASN A O 1
ATOM 655 N N . PHE A 1 80 ? 15.958 -9.161 -11.674 1.00 95.94 80 PHE A N 1
ATOM 656 C CA . PHE A 1 80 ? 15.441 -9.877 -12.835 1.00 95.94 80 PHE A CA 1
ATOM 657 C C . PHE A 1 80 ? 15.677 -9.080 -14.114 1.00 95.94 80 PHE A C 1
ATOM 659 O O . PHE A 1 80 ? 15.732 -7.853 -14.114 1.00 95.94 80 PHE A O 1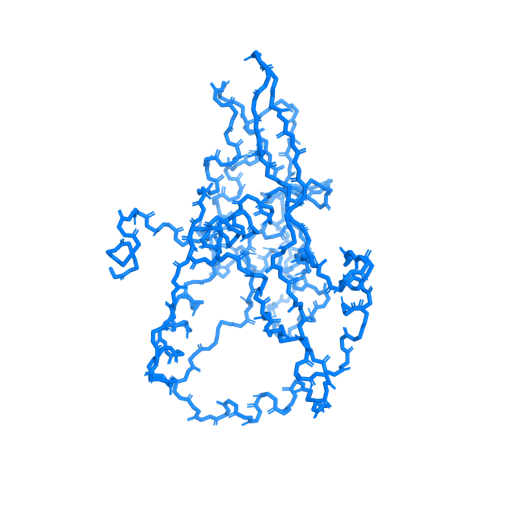
ATOM 666 N N . THR A 1 81 ? 15.794 -9.800 -15.225 1.00 92.94 81 THR A N 1
ATOM 667 C CA . THR A 1 81 ? 15.865 -9.217 -16.573 1.00 92.94 81 THR A CA 1
ATOM 668 C C . THR A 1 81 ? 14.583 -9.432 -17.368 1.00 92.94 81 THR A C 1
ATOM 670 O O . THR A 1 81 ? 14.315 -8.686 -18.304 1.00 92.94 81 THR A O 1
ATOM 673 N N . GLU A 1 82 ? 13.792 -10.436 -16.986 1.00 96.25 82 GLU A N 1
ATOM 674 C CA . GLU A 1 82 ? 12.549 -10.817 -17.649 1.00 96.25 82 GLU A CA 1
ATOM 675 C C . GLU A 1 82 ? 11.330 -10.451 -16.789 1.00 96.25 82 GLU A C 1
ATOM 677 O O . GLU A 1 82 ? 11.426 -10.425 -15.553 1.00 96.25 82 GLU A O 1
ATOM 682 N N . PRO A 1 83 ? 10.165 -10.192 -17.412 1.00 97.19 83 PRO A N 1
ATOM 683 C CA . PRO A 1 83 ? 8.919 -10.002 -16.685 1.00 97.19 83 PRO A CA 1
ATOM 684 C C . PRO A 1 83 ? 8.587 -11.198 -15.784 1.00 97.19 83 PRO A C 1
ATOM 686 O O . PRO A 1 83 ? 8.758 -12.353 -16.178 1.00 97.19 83 PRO A O 1
ATOM 689 N N . VAL A 1 84 ? 8.068 -10.923 -14.588 1.00 97.19 84 VAL A N 1
ATOM 690 C CA . VAL A 1 84 ? 7.693 -11.945 -13.600 1.00 97.19 84 VAL A CA 1
ATOM 691 C C . VAL A 1 84 ? 6.182 -12.131 -13.525 1.00 97.19 84 VAL A C 1
ATOM 693 O O . VAL A 1 84 ? 5.407 -11.193 -13.721 1.00 97.19 84 VAL A O 1
ATOM 696 N N . GLU A 1 85 ? 5.751 -13.351 -13.212 1.00 97.56 85 GLU A N 1
ATOM 697 C CA . GLU A 1 85 ? 4.363 -13.625 -12.844 1.00 97.56 85 GLU A CA 1
ATOM 698 C C . GLU A 1 85 ? 4.095 -13.144 -11.414 1.00 97.56 85 GLU A C 1
ATOM 700 O O . GLU A 1 85 ? 4.811 -13.516 -10.483 1.00 97.56 85 GLU A O 1
ATOM 705 N N . VAL A 1 86 ? 3.038 -12.351 -11.230 1.00 96.19 86 VAL A N 1
ATOM 706 C CA . VAL A 1 86 ? 2.589 -11.881 -9.914 1.00 96.19 86 VAL A CA 1
ATOM 707 C C . VAL A 1 86 ? 1.193 -12.427 -9.638 1.00 96.19 86 VAL A C 1
ATOM 709 O O . VAL A 1 86 ? 0.221 -12.092 -10.317 1.00 96.19 86 VAL A O 1
ATOM 712 N N . ARG A 1 87 ? 1.093 -13.285 -8.618 1.00 97.12 87 ARG A N 1
ATOM 713 C CA . ARG A 1 87 ? -0.161 -13.920 -8.192 1.00 97.12 87 ARG A CA 1
ATOM 71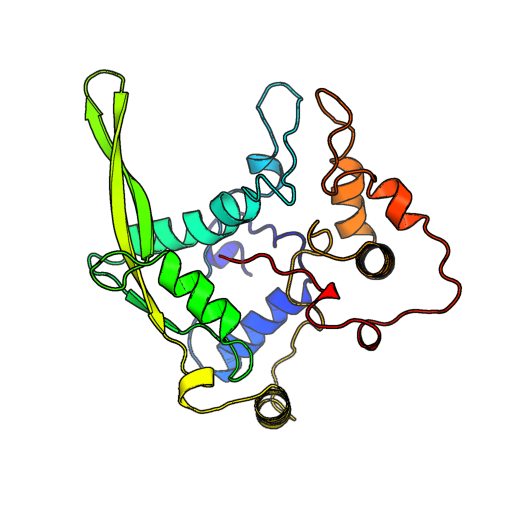4 C C . ARG A 1 87 ? -0.916 -13.000 -7.246 1.00 97.12 87 ARG A C 1
ATOM 716 O O . ARG A 1 87 ? -0.507 -12.799 -6.106 1.00 97.12 87 ARG A O 1
ATOM 723 N N . ILE A 1 88 ? -2.027 -12.448 -7.720 1.00 95.12 88 ILE A N 1
ATOM 724 C CA . ILE A 1 88 ? -2.819 -11.467 -6.981 1.00 95.12 88 ILE A CA 1
ATOM 725 C C . ILE A 1 88 ? -4.040 -12.154 -6.362 1.00 95.12 88 ILE A C 1
ATOM 727 O O . ILE A 1 88 ? -4.839 -12.779 -7.056 1.00 95.12 88 ILE A O 1
ATOM 731 N N . GLY A 1 89 ? -4.219 -11.983 -5.051 1.00 94.56 89 GLY A N 1
ATOM 732 C CA . GLY A 1 89 ? -5.321 -12.565 -4.275 1.00 94.56 89 GLY A CA 1
ATOM 733 C C . GLY A 1 89 ? -6.676 -11.869 -4.457 1.00 94.56 89 GLY A C 1
ATOM 734 O O . GLY A 1 89 ? -7.318 -11.533 -3.467 1.00 94.56 89 GLY A O 1
ATOM 735 N N . TYR A 1 90 ? -7.104 -11.598 -5.693 1.00 94.50 90 TYR A N 1
ATOM 736 C CA . TYR A 1 90 ? -8.489 -11.187 -5.963 1.00 94.50 90 TYR A CA 1
ATOM 737 C C . TYR A 1 90 ? -9.397 -12.409 -5.896 1.00 94.50 90 TYR A C 1
ATOM 739 O O . TYR A 1 90 ? -9.078 -13.422 -6.504 1.00 94.50 90 TYR A O 1
ATOM 747 N N . ARG A 1 91 ? -10.513 -12.316 -5.170 1.00 94.81 91 ARG A N 1
ATOM 748 C CA . ARG A 1 91 ? -11.474 -13.416 -4.987 1.00 94.81 91 ARG A CA 1
ATOM 749 C C . ARG A 1 91 ? -12.387 -13.581 -6.200 1.00 94.81 91 ARG A C 1
ATOM 751 O O . ARG A 1 91 ? -12.558 -12.645 -6.984 1.00 94.81 91 ARG A O 1
ATOM 758 N N . ALA A 1 92 ? -13.046 -14.735 -6.297 1.00 95.12 92 ALA A N 1
ATOM 759 C CA . ALA A 1 92 ? -13.971 -15.082 -7.380 1.00 95.12 92 ALA A CA 1
ATOM 760 C C . ALA A 1 92 ? -15.037 -14.005 -7.674 1.00 95.12 92 ALA A C 1
ATOM 762 O O . ALA A 1 92 ? -15.367 -13.742 -8.830 1.00 95.12 92 ALA A O 1
ATOM 763 N N . ASN A 1 93 ? -15.531 -13.304 -6.647 1.00 92.81 93 ASN A N 1
ATOM 764 C CA . ASN A 1 93 ? -16.522 -12.231 -6.785 1.00 92.81 93 ASN A CA 1
ATOM 765 C C . ASN A 1 93 ? -15.932 -10.829 -7.065 1.00 92.81 93 ASN A C 1
ATOM 767 O O . ASN A 1 93 ? -16.672 -9.845 -7.099 1.00 92.81 93 ASN A O 1
ATOM 771 N N . GLU A 1 94 ? -14.624 -10.702 -7.307 1.00 91.62 94 GLU A N 1
ATOM 772 C CA . GLU A 1 94 ? -13.929 -9.422 -7.516 1.00 91.62 94 GLU A CA 1
ATOM 773 C C . GLU A 1 94 ? -13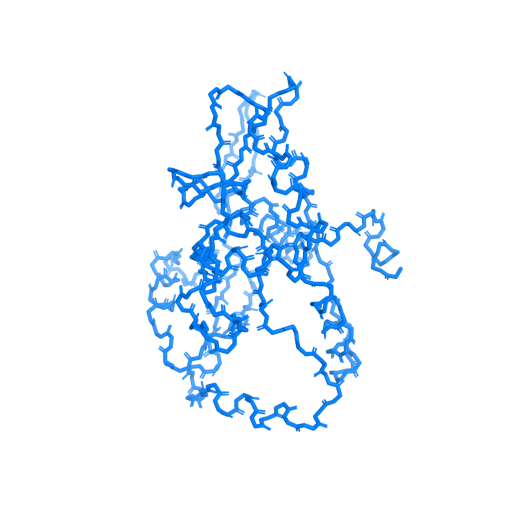.548 -9.154 -8.984 1.00 91.62 94 GLU A C 1
ATOM 775 O O . GLU A 1 94 ? -12.619 -8.393 -9.269 1.00 91.62 94 GLU A O 1
ATOM 780 N N . LEU A 1 95 ? -14.305 -9.707 -9.939 1.00 93.44 95 LEU A N 1
ATOM 781 C CA . LEU A 1 95 ? -14.042 -9.607 -11.387 1.00 93.44 95 LEU A CA 1
ATOM 782 C C . LEU A 1 95 ? -13.844 -8.166 -11.886 1.00 93.44 95 LEU A C 1
ATOM 784 O O . LEU A 1 95 ? -13.013 -7.906 -12.753 1.00 93.44 95 LEU A O 1
ATOM 788 N N . ARG A 1 96 ? -14.534 -7.186 -11.289 1.00 92.88 96 ARG A N 1
ATOM 789 C CA . ARG A 1 96 ? -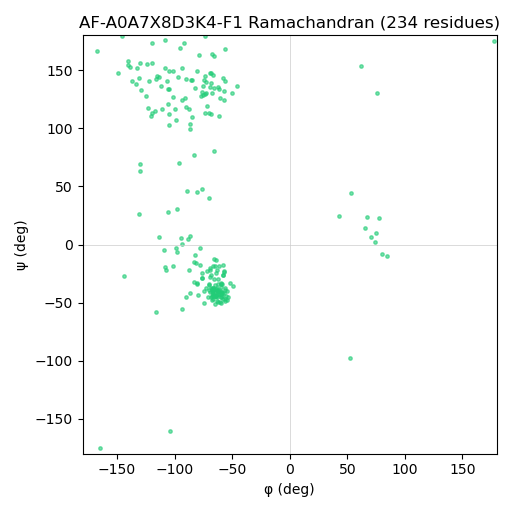14.351 -5.765 -11.632 1.00 92.88 96 ARG A CA 1
ATOM 790 C C . ARG A 1 96 ? -12.906 -5.289 -11.426 1.00 92.88 96 ARG A C 1
ATOM 792 O O . ARG A 1 96 ? -12.440 -4.429 -12.171 1.00 92.88 96 ARG A O 1
ATOM 799 N N . ARG A 1 97 ? -12.198 -5.810 -10.416 1.00 90.88 97 ARG A N 1
ATOM 800 C CA . ARG A 1 97 ? -10.795 -5.453 -10.142 1.00 90.88 97 ARG A CA 1
ATOM 801 C C . ARG A 1 97 ? -9.872 -6.021 -11.217 1.00 90.88 97 ARG A C 1
ATOM 803 O O . ARG A 1 97 ? -8.986 -5.304 -11.673 1.00 90.88 97 ARG A O 1
ATOM 810 N N . VAL A 1 98 ? -10.142 -7.242 -11.682 1.00 93.06 98 VAL A N 1
ATOM 811 C CA . VAL A 1 98 ? -9.444 -7.849 -12.826 1.00 93.06 98 VAL A CA 1
ATOM 812 C C . VAL A 1 98 ? -9.644 -7.023 -14.089 1.00 93.06 98 VAL A C 1
ATOM 814 O O . VAL A 1 98 ? -8.671 -6.660 -14.738 1.00 93.06 98 VAL A O 1
ATOM 817 N N . GLU A 1 99 ? -10.882 -6.654 -14.416 1.00 94.25 99 GLU A N 1
ATOM 818 C CA . GLU A 1 99 ? -11.158 -5.869 -15.625 1.00 94.25 99 GLU A CA 1
ATOM 819 C C . GLU A 1 99 ? -10.492 -4.488 -15.593 1.00 94.25 99 GLU A C 1
ATOM 821 O O . GLU A 1 99 ? -10.023 -3.988 -16.614 1.00 94.25 99 GLU A O 1
ATOM 826 N N . ASN A 1 100 ? -10.385 -3.871 -14.415 1.00 92.38 100 ASN A N 1
ATOM 827 C CA . ASN A 1 100 ? -9.630 -2.629 -14.261 1.00 92.38 100 ASN A CA 1
ATOM 828 C C . ASN A 1 100 ? -8.119 -2.832 -14.438 1.00 92.38 100 ASN A C 1
ATOM 830 O O . ASN A 1 100 ? -7.472 -1.977 -15.040 1.00 92.38 100 ASN A O 1
ATOM 834 N N . MET A 1 101 ? -7.573 -3.955 -13.966 1.00 92.38 101 MET A N 1
ATOM 835 C CA . MET A 1 101 ? -6.167 -4.300 -14.176 1.00 92.38 101 MET A CA 1
ATOM 836 C C . MET A 1 101 ? -5.875 -4.581 -15.655 1.00 92.38 101 MET A C 1
ATOM 838 O O . MET A 1 101 ? -4.921 -4.039 -16.204 1.00 92.38 101 MET A O 1
ATOM 842 N N . LYS A 1 102 ? -6.739 -5.345 -16.336 1.00 93.75 102 LYS A N 1
ATOM 843 C CA . LYS A 1 102 ? -6.605 -5.673 -17.766 1.00 93.75 102 LYS A CA 1
ATOM 844 C C . LYS A 1 102 ? -6.522 -4.434 -18.652 1.00 93.75 102 LYS A C 1
ATOM 846 O O . LYS A 1 102 ? -5.728 -4.406 -19.585 1.00 93.75 102 LYS A O 1
ATOM 851 N N . LYS A 1 103 ? -7.277 -3.377 -18.330 1.00 95.12 103 LYS A N 1
ATOM 852 C CA . LYS A 1 103 ? -7.224 -2.087 -19.050 1.00 95.12 103 LYS A CA 1
ATOM 853 C C . LYS A 1 103 ? -5.856 -1.399 -18.991 1.00 95.12 103 LYS A C 1
ATOM 855 O O . LYS A 1 103 ? -5.613 -0.493 -19.782 1.00 95.12 103 LYS A O 1
ATOM 860 N N . ARG A 1 104 ? -4.999 -1.773 -18.038 1.00 92.69 104 ARG A N 1
ATOM 861 C CA . ARG A 1 104 ? -3.660 -1.201 -17.835 1.00 92.69 104 ARG A CA 1
ATOM 862 C C . ARG A 1 104 ? -2.551 -2.052 -18.457 1.00 92.69 104 ARG A C 1
ATOM 864 O O . ARG A 1 104 ? -1.402 -1.620 -18.446 1.00 92.69 104 ARG A O 1
ATOM 871 N N . LEU A 1 105 ? -2.879 -3.235 -18.976 1.00 95.88 105 LEU A N 1
ATOM 872 C CA . LEU A 1 105 ? -1.913 -4.111 -19.627 1.00 95.88 105 LEU A CA 1
ATOM 873 C C . LEU A 1 105 ? -1.529 -3.562 -20.999 1.00 95.88 105 LEU A C 1
ATOM 875 O O . LEU A 1 105 ? -2.347 -2.990 -21.722 1.00 95.88 105 LEU A O 1
ATOM 879 N N . ASN A 1 106 ? -0.272 -3.771 -21.369 1.00 95.88 106 ASN A N 1
ATOM 880 C CA . ASN A 1 106 ? 0.181 -3.567 -22.733 1.00 95.88 106 ASN A CA 1
ATOM 881 C C . ASN A 1 106 ? -0.336 -4.695 -23.654 1.00 95.88 106 ASN A C 1
ATOM 883 O O . ASN A 1 106 ? -0.999 -5.641 -23.225 1.00 95.88 106 ASN A O 1
ATOM 887 N N . LYS A 1 107 ? 0.005 -4.610 -24.943 1.00 95.06 107 LYS A N 1
ATOM 888 C CA . LYS A 1 107 ? -0.365 -5.602 -25.969 1.00 95.06 107 LYS A CA 1
ATOM 889 C C . LYS A 1 107 ? 0.094 -7.040 -25.669 1.00 95.06 107 LYS A C 1
ATOM 891 O O . LYS A 1 107 ? -0.505 -7.972 -26.188 1.00 95.06 107 LYS A O 1
ATOM 896 N N . ASP A 1 108 ? 1.130 -7.201 -24.847 1.00 95.00 108 ASP A N 1
ATOM 897 C CA . ASP A 1 108 ? 1.725 -8.489 -24.482 1.00 95.00 108 ASP A CA 1
ATOM 898 C C . ASP A 1 108 ? 1.135 -9.031 -23.162 1.00 95.00 108 ASP A C 1
ATOM 900 O O . ASP A 1 108 ? 1.575 -10.057 -22.649 1.00 95.00 108 ASP A O 1
ATOM 904 N N . GLY A 1 109 ? 0.125 -8.352 -22.598 1.00 95.62 109 GLY A N 1
ATOM 905 C CA . GLY A 1 109 ? -0.524 -8.751 -21.349 1.00 95.62 109 GLY A CA 1
ATO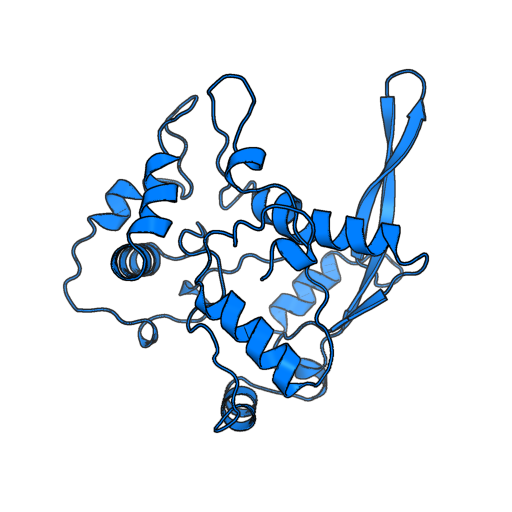M 906 C C . GLY A 1 109 ? 0.284 -8.412 -20.095 1.00 95.62 109 GLY A C 1
ATOM 907 O O . GLY A 1 109 ? 0.078 -9.040 -19.058 1.00 95.62 109 GLY A O 1
ATOM 908 N N . LEU A 1 110 ? 1.196 -7.437 -20.177 1.00 97.25 110 LEU A N 1
ATOM 909 C CA . LEU A 1 110 ? 2.092 -7.046 -19.087 1.00 97.25 110 LEU A CA 1
ATOM 910 C C . LEU A 1 110 ? 1.787 -5.637 -18.580 1.00 97.25 110 LEU A C 1
ATOM 912 O O . LEU A 1 110 ? 1.488 -4.728 -19.360 1.00 97.25 110 LEU A O 1
ATOM 916 N N . LEU A 1 111 ? 1.927 -5.433 -17.274 1.00 96.06 111 LEU A N 1
ATOM 917 C CA . LEU A 1 111 ? 2.005 -4.105 -16.683 1.00 96.06 111 LEU A CA 1
ATOM 918 C C . LEU A 1 111 ? 3.376 -3.493 -16.964 1.00 96.06 111 LEU A C 1
ATOM 920 O O . LEU A 1 111 ? 4.416 -4.161 -16.933 1.00 96.06 111 LEU A O 1
ATOM 924 N N . THR A 1 112 ? 3.365 -2.189 -17.224 1.00 95.81 112 THR A N 1
ATOM 925 C CA . THR A 1 112 ? 4.568 -1.414 -17.518 1.00 95.81 112 THR A CA 1
ATOM 926 C C . THR A 1 112 ? 4.826 -0.367 -16.450 1.00 95.81 112 THR A C 1
ATOM 928 O O . THR A 1 112 ? 3.888 0.260 -15.954 1.00 95.81 112 THR A O 1
ATOM 931 N N . HIS A 1 113 ? 6.097 -0.114 -16.157 1.00 94.75 113 HIS A N 1
ATOM 932 C CA . HIS A 1 113 ? 6.522 0.973 -15.282 1.00 94.75 113 HIS A CA 1
ATOM 933 C C . HIS A 1 113 ? 7.475 1.917 -16.009 1.00 94.75 113 HIS A C 1
ATOM 935 O O . HIS A 1 113 ? 8.331 1.492 -16.788 1.00 94.75 113 HIS A O 1
ATOM 941 N N . ARG A 1 114 ? 7.323 3.220 -15.767 1.00 93.25 114 ARG A N 1
ATOM 942 C CA . ARG A 1 114 ? 8.074 4.249 -16.486 1.00 93.25 114 ARG A CA 1
ATOM 943 C C . ARG A 1 114 ? 9.412 4.507 -15.797 1.00 93.25 114 ARG A C 1
ATOM 945 O O . ARG A 1 114 ? 9.448 5.024 -14.684 1.00 93.25 114 ARG A O 1
ATOM 952 N N . LYS A 1 115 ? 10.518 4.234 -16.491 1.00 92.62 115 LYS A N 1
ATOM 953 C CA . LYS A 1 115 ? 11.893 4.410 -15.994 1.00 92.62 115 LYS A CA 1
ATOM 954 C C . LYS A 1 115 ? 12.706 5.320 -16.917 1.00 92.62 115 LYS A C 1
ATOM 956 O O . LYS A 1 115 ? 12.420 5.474 -18.106 1.00 92.62 115 LYS A O 1
ATOM 961 N N . ILE A 1 116 ? 13.738 5.957 -16.371 1.00 90.94 116 ILE A N 1
ATOM 962 C CA . ILE A 1 116 ? 14.738 6.676 -17.168 1.00 90.94 116 ILE A CA 1
ATOM 963 C C . ILE A 1 116 ? 15.635 5.642 -17.863 1.00 90.94 116 ILE A C 1
ATOM 965 O O . ILE A 1 116 ? 16.406 4.950 -17.208 1.00 90.94 116 ILE A O 1
ATOM 969 N N . ILE A 1 117 ? 15.553 5.571 -19.191 1.00 91.31 117 ILE A N 1
ATOM 970 C CA . ILE A 1 117 ? 16.327 4.640 -20.039 1.00 91.31 117 ILE A CA 1
ATOM 971 C C . ILE A 1 117 ? 17.562 5.295 -20.669 1.00 91.31 117 ILE A C 1
ATOM 973 O O . ILE A 1 117 ? 18.322 4.666 -21.397 1.00 91.31 117 ILE A O 1
ATOM 977 N N . GLY A 1 118 ? 17.750 6.592 -20.444 1.00 89.75 118 GLY A N 1
ATOM 978 C CA . GLY A 1 118 ? 18.912 7.318 -20.933 1.00 89.75 118 GLY A CA 1
ATOM 979 C C . GLY A 1 118 ? 18.849 8.797 -20.593 1.00 89.75 118 GLY A C 1
ATOM 980 O O . GLY A 1 118 ? 17.853 9.299 -20.070 1.00 89.75 118 GLY A O 1
ATOM 981 N N . LYS A 1 119 ? 19.915 9.522 -20.920 1.00 91.06 119 LYS A N 1
ATOM 982 C CA . LYS A 1 119 ? 19.992 10.978 -20.776 1.00 91.06 119 LYS A CA 1
ATOM 983 C C . LYS A 1 119 ? 20.572 11.586 -22.046 1.00 91.06 119 LYS A C 1
ATOM 985 O O . LYS A 1 119 ? 21.525 11.060 -22.607 1.00 91.06 119 LYS A O 1
ATOM 990 N N . SER A 1 120 ? 19.998 12.697 -22.498 1.00 87.94 120 SER A N 1
ATOM 991 C CA . SER A 1 120 ? 20.511 13.489 -23.618 1.00 87.94 120 SER A CA 1
ATOM 992 C C . SER A 1 120 ? 20.812 14.899 -23.135 1.00 87.94 120 SER A C 1
ATOM 994 O O . SER A 1 120 ? 19.882 15.671 -22.882 1.00 87.94 120 SER A O 1
ATOM 996 N N . LYS A 1 121 ? 22.100 15.255 -23.069 1.00 86.81 121 LYS A N 1
ATOM 997 C CA . LYS A 1 121 ? 22.591 16.515 -22.488 1.00 86.81 121 LYS A CA 1
ATOM 998 C C . LYS A 1 121 ? 22.032 16.696 -21.068 1.00 86.81 121 LYS A C 1
ATOM 1000 O O . LYS A 1 121 ? 22.530 16.077 -20.139 1.00 86.81 121 LYS A O 1
ATOM 1005 N N . THR A 1 122 ? 20.954 17.464 -20.917 1.00 87.81 122 THR A N 1
ATOM 1006 C CA . THR A 1 122 ? 20.287 17.766 -19.639 1.00 87.81 122 THR A CA 1
ATOM 1007 C C . THR A 1 122 ? 18.919 17.095 -19.466 1.00 87.81 122 THR A C 1
ATOM 1009 O O . THR A 1 122 ? 18.307 17.231 -18.410 1.00 87.81 122 THR A O 1
ATOM 1012 N N . ARG A 1 123 ? 18.401 16.383 -20.479 1.00 88.81 123 ARG A N 1
ATOM 1013 C CA . ARG A 1 123 ? 17.045 15.807 -20.457 1.00 88.81 123 ARG A CA 1
ATOM 1014 C C . ARG A 1 123 ? 17.067 14.299 -20.242 1.00 88.81 123 ARG A C 1
ATOM 1016 O O . ARG A 1 123 ? 17.796 13.582 -20.927 1.00 88.81 123 ARG A O 1
ATOM 1023 N N . ASN A 1 124 ? 16.208 13.821 -19.346 1.00 93.44 124 ASN A N 1
ATOM 1024 C CA . ASN A 1 124 ? 15.965 12.394 -19.157 1.00 93.44 124 ASN A CA 1
ATOM 1025 C C . ASN A 1 124 ? 15.148 11.842 -20.334 1.00 93.44 124 ASN A C 1
ATOM 1027 O O . ASN A 1 124 ? 14.112 12.406 -20.697 1.00 93.44 124 ASN A O 1
ATOM 1031 N N . LYS A 1 125 ? 15.604 10.730 -20.912 1.00 92.50 125 LYS A N 1
ATOM 1032 C CA . LYS A 1 125 ? 14.829 9.907 -21.839 1.00 92.50 125 LYS A CA 1
ATOM 1033 C C . LYS A 1 125 ? 14.087 8.866 -21.013 1.00 92.50 125 LYS A C 1
ATOM 1035 O O . LYS A 1 125 ? 14.708 8.052 -20.335 1.00 92.50 125 LYS A O 1
ATOM 1040 N N . TRP A 1 126 ? 12.767 8.915 -21.072 1.00 93.38 126 TRP A N 1
ATOM 1041 C CA . TRP A 1 126 ? 11.896 7.979 -20.373 1.00 93.38 126 TRP A CA 1
ATOM 1042 C C . TRP A 1 126 ? 11.454 6.866 -21.315 1.00 93.38 126 TRP A C 1
ATOM 1044 O O . TRP A 1 126 ? 11.229 7.126 -22.497 1.00 93.38 126 TRP A O 1
ATOM 1054 N N . GLY A 1 127 ? 11.322 5.659 -20.782 1.00 93.56 127 GLY A N 1
ATOM 1055 C CA . GLY A 1 127 ? 10.756 4.506 -21.468 1.00 93.56 127 GLY A CA 1
ATOM 1056 C C . GLY A 1 127 ? 9.897 3.693 -20.510 1.00 93.56 127 GLY A C 1
ATOM 1057 O O . GLY A 1 127 ? 10.095 3.755 -19.296 1.00 93.56 127 GLY A O 1
ATOM 1058 N N . ASP A 1 128 ? 8.944 2.963 -21.070 1.00 95.25 128 ASP A N 1
ATOM 1059 C CA . ASP A 1 128 ? 8.089 2.046 -20.326 1.00 95.25 128 ASP A CA 1
ATOM 1060 C C . ASP A 1 128 ? 8.706 0.648 -20.377 1.00 95.25 128 ASP A C 1
ATOM 1062 O O . ASP A 1 128 ? 8.998 0.128 -21.455 1.00 95.25 128 ASP A O 1
ATOM 1066 N N . ILE A 1 129 ? 8.941 0.064 -19.205 1.00 96.19 129 ILE A N 1
ATOM 1067 C CA . ILE A 1 129 ? 9.516 -1.271 -19.044 1.00 96.19 129 ILE A CA 1
ATOM 1068 C C . ILE A 1 129 ? 8.395 -2.216 -18.630 1.00 96.19 129 ILE A C 1
ATOM 1070 O O . ILE A 1 129 ? 7.738 -1.986 -17.614 1.00 96.19 129 ILE A O 1
ATOM 1074 N N . ALA A 1 130 ? 8.150 -3.251 -19.431 1.00 97.12 130 ALA A N 1
ATOM 1075 C CA . ALA A 1 130 ? 7.215 -4.316 -19.090 1.00 97.12 130 ALA A CA 1
ATOM 1076 C C . ALA A 1 130 ? 7.876 -5.261 -18.083 1.00 97.12 130 ALA A C 1
ATOM 1078 O O . ALA A 1 130 ? 8.994 -5.707 -18.327 1.00 97.12 130 ALA A O 1
ATOM 1079 N N . TRP A 1 131 ? 7.211 -5.529 -16.960 1.00 96.94 131 TRP A N 1
ATOM 1080 C CA . TRP A 1 131 ? 7.868 -6.196 -15.830 1.00 96.94 131 TRP A CA 1
ATOM 1081 C C . TRP A 1 131 ? 6.974 -7.163 -15.049 1.00 96.94 131 TRP A C 1
ATOM 1083 O O . TRP A 1 131 ? 7.476 -8.123 -14.475 1.00 96.94 131 TRP A O 1
ATOM 1093 N N . GLU A 1 132 ? 5.658 -6.954 -15.048 1.00 96.56 132 GLU A N 1
ATOM 1094 C CA . GLU A 1 132 ? 4.720 -7.744 -14.247 1.00 96.56 132 GLU A CA 1
ATOM 1095 C C . GLU A 1 132 ? 3.628 -8.348 -15.134 1.00 96.56 132 GLU A C 1
ATOM 1097 O O . GLU A 1 132 ? 2.937 -7.637 -15.868 1.00 96.56 132 GLU A O 1
ATOM 1102 N N . LYS A 1 133 ? 3.438 -9.664 -15.027 1.00 97.56 133 LYS A N 1
ATOM 1103 C CA . LYS A 1 133 ? 2.294 -10.396 -15.570 1.00 97.56 133 LYS A CA 1
ATOM 1104 C C . LYS A 1 133 ? 1.343 -10.756 -14.421 1.00 97.56 133 LYS A C 1
ATOM 1106 O O . LYS A 1 133 ? 1.638 -11.699 -13.683 1.00 97.56 133 LYS A O 1
ATOM 1111 N N . PRO A 1 134 ? 0.214 -10.051 -14.244 1.00 97.00 134 PRO A N 1
ATOM 1112 C CA . PRO A 1 134 ? -0.716 -10.374 -13.172 1.00 97.00 134 PRO A CA 1
ATOM 1113 C C . PRO A 1 134 ? -1.520 -11.640 -13.500 1.00 97.00 134 PRO A C 1
ATOM 1115 O O . PRO A 1 134 ? -2.036 -11.786 -14.609 1.00 97.00 134 PRO A O 1
ATOM 1118 N N . VAL A 1 135 ? -1.668 -12.527 -12.516 1.00 97.56 135 VAL A N 1
ATOM 1119 C CA . VAL A 1 135 ? -2.526 -13.725 -12.580 1.00 97.56 135 VAL A CA 1
ATOM 1120 C C . VAL A 1 135 ? -3.424 -13.807 -11.344 1.00 97.56 135 VAL A C 1
ATOM 1122 O O . VAL A 1 135 ? -3.098 -13.229 -10.301 1.00 97.56 135 VAL A O 1
ATOM 1125 N N . TYR A 1 136 ? -4.559 -14.510 -11.443 1.00 97.31 136 TYR A N 1
ATOM 1126 C CA . TYR A 1 136 ? -5.617 -14.473 -10.421 1.00 97.31 136 TYR A CA 1
ATOM 1127 C C . TYR A 1 136 ? -6.075 -15.878 -9.991 1.00 97.31 136 TYR A C 1
ATOM 1129 O O . TYR A 1 136 ? -7.221 -16.250 -10.256 1.00 97.31 136 TYR A O 1
ATOM 1137 N N . PRO A 1 137 ? -5.227 -16.647 -9.279 1.00 97.81 137 PRO A N 1
ATOM 1138 C CA . PRO A 1 137 ? -5.514 -18.051 -8.972 1.00 97.81 137 PRO A CA 1
ATOM 1139 C C . PRO A 1 137 ? -6.842 -18.257 -8.234 1.00 97.81 137 PRO A C 1
ATOM 1141 O O . PRO A 1 137 ? -7.607 -19.150 -8.558 1.00 97.81 137 PRO A O 1
ATOM 1144 N N . LEU A 1 138 ? -7.181 -17.370 -7.294 1.00 97.69 138 LEU A N 1
ATOM 1145 C CA . LEU A 1 138 ? -8.423 -17.493 -6.522 1.00 97.69 138 LEU A CA 1
ATOM 1146 C C . LEU A 1 138 ? -9.688 -17.251 -7.361 1.00 97.69 138 LEU A C 1
ATOM 1148 O O . LEU A 1 138 ? -10.763 -17.697 -6.976 1.00 97.69 138 LEU A O 1
ATOM 1152 N N . ILE A 1 139 ? -9.589 -16.545 -8.489 1.00 96.75 139 ILE A N 1
ATOM 1153 C CA . ILE A 1 139 ? -10.705 -16.420 -9.436 1.00 96.75 139 ILE A CA 1
ATOM 1154 C C . ILE A 1 139 ? -10.797 -17.676 -10.299 1.00 96.75 139 ILE A C 1
ATOM 1156 O O . ILE A 1 139 ? -11.897 -18.179 -10.504 1.00 96.75 139 ILE A O 1
ATOM 1160 N N . GLU A 1 140 ? -9.657 -18.177 -10.778 1.00 96.38 140 GLU A N 1
ATOM 1161 C CA . GLU A 1 140 ? -9.570 -19.396 -11.594 1.00 96.38 140 GLU A CA 1
ATOM 1162 C C . GLU A 1 140 ? -10.113 -20.618 -10.839 1.00 96.38 140 GLU A C 1
ATOM 1164 O O . GLU A 1 140 ? -10.896 -21.388 -11.394 1.00 96.38 140 GLU A O 1
ATOM 1169 N N . ASP A 1 141 ? -9.798 -20.714 -9.547 1.00 97.69 141 ASP A N 1
ATOM 1170 C CA . ASP A 1 141 ? -10.226 -21.794 -8.655 1.00 97.69 141 ASP A CA 1
ATOM 1171 C C . ASP A 1 141 ? -11.588 -21.529 -7.981 1.00 97.69 141 ASP A C 1
ATOM 1173 O O . ASP A 1 141 ? -12.029 -22.307 -7.135 1.00 97.69 141 ASP A O 1
ATOM 1177 N N . ASN A 1 142 ? -12.274 -20.435 -8.340 1.00 97.06 142 ASN A N 1
ATOM 1178 C CA . ASN A 1 142 ? -13.580 -20.044 -7.795 1.00 97.06 142 ASN A CA 1
ATOM 1179 C C . ASN A 1 142 ? -13.614 -19.973 -6.247 1.00 97.06 142 ASN A C 1
ATOM 1181 O O . ASN A 1 142 ? -14.548 -20.450 -5.603 1.00 97.06 142 ASN A O 1
ATOM 1185 N N . ILE A 1 143 ? -12.579 -19.375 -5.650 1.00 97.88 143 ILE A N 1
ATOM 1186 C CA . ILE A 1 143 ? -12.390 -19.236 -4.202 1.00 97.88 143 ILE A CA 1
ATOM 1187 C C . ILE A 1 143 ? -13.005 -17.925 -3.693 1.00 97.88 143 ILE A C 1
ATOM 1189 O O . ILE A 1 143 ? -12.677 -16.821 -4.150 1.00 97.88 143 ILE A O 1
ATOM 1193 N N . PHE A 1 144 ? -13.869 -18.050 -2.688 1.00 95.81 144 PHE A N 1
ATOM 1194 C CA . PHE A 1 144 ? -14.565 -16.959 -2.011 1.00 95.81 144 PHE A CA 1
ATOM 1195 C C . PHE A 1 144 ? -14.023 -16.725 -0.593 1.00 95.81 144 PHE A C 1
ATOM 1197 O O . PHE A 1 144 ? -13.126 -17.416 -0.109 1.00 95.81 144 PHE A O 1
ATOM 1204 N N . LYS A 1 145 ? -14.540 -15.687 0.077 1.00 92.56 145 LYS A N 1
ATOM 1205 C CA . LYS A 1 145 ? -14.089 -15.273 1.415 1.00 92.56 145 LYS A CA 1
ATOM 1206 C C . LYS A 1 145 ? -14.253 -16.389 2.453 1.00 92.56 145 LYS A C 1
ATOM 1208 O O . LYS A 1 145 ? -13.331 -16.629 3.219 1.00 92.56 145 LYS A O 1
ATOM 1213 N N . ASP A 1 146 ? -15.387 -17.073 2.446 1.00 94.69 146 ASP A N 1
ATOM 1214 C CA . ASP A 1 146 ? -15.700 -18.200 3.327 1.00 94.69 146 ASP A CA 1
ATOM 1215 C C . ASP A 1 146 ? -14.711 -19.359 3.153 1.00 94.69 146 ASP A C 1
ATOM 1217 O O . ASP A 1 146 ? -14.237 -19.912 4.143 1.00 94.69 146 ASP A O 1
ATOM 1221 N N . ASN A 1 147 ? -14.303 -19.668 1.916 1.00 97.12 147 ASN A N 1
ATOM 1222 C CA . ASN A 1 147 ? -13.261 -20.669 1.673 1.00 97.12 147 ASN A CA 1
ATOM 1223 C C . ASN A 1 147 ? -11.917 -20.261 2.300 1.00 97.12 147 ASN A C 1
ATOM 1225 O O . ASN A 1 147 ? -11.208 -21.103 2.848 1.00 97.12 147 ASN A O 1
ATOM 1229 N N . ILE A 1 148 ? -11.562 -18.974 2.216 1.00 95.12 148 ILE A N 1
ATOM 1230 C CA . ILE A 1 148 ? -10.320 -18.432 2.784 1.00 95.12 148 ILE A CA 1
ATOM 1231 C C . ILE A 1 148 ? -10.369 -18.481 4.315 1.00 95.12 148 ILE A C 1
ATOM 1233 O O . ILE A 1 148 ? -9.415 -18.944 4.938 1.00 95.12 148 ILE A O 1
ATOM 1237 N N . GLU A 1 149 ? -11.467 -18.029 4.920 1.00 94.12 149 GLU A N 1
ATOM 1238 C CA . GLU A 1 149 ? -11.656 -18.053 6.375 1.00 94.12 149 GLU A CA 1
ATOM 1239 C C . GLU A 1 149 ? -11.615 -19.482 6.920 1.00 94.12 149 GLU A C 1
ATOM 1241 O O . GLU A 1 149 ? -10.942 -19.737 7.919 1.00 94.12 149 GLU A O 1
ATOM 1246 N N . GLU A 1 150 ? -12.254 -20.428 6.230 1.00 96.88 150 GLU A N 1
ATOM 1247 C CA . GLU A 1 150 ? -12.195 -21.841 6.594 1.00 96.88 150 GLU A CA 1
ATOM 1248 C C . GLU A 1 150 ? -10.780 -22.403 6.454 1.00 96.88 150 GLU A C 1
ATOM 1250 O O . GLU A 1 150 ? -10.285 -23.066 7.362 1.00 96.88 150 GLU A O 1
ATOM 1255 N N . TYR A 1 151 ? -10.084 -22.092 5.356 1.00 96.25 151 TYR A N 1
ATOM 1256 C CA . TYR A 1 151 ? -8.711 -22.543 5.155 1.00 96.25 151 TYR A CA 1
ATOM 1257 C C . TYR A 1 151 ? -7.785 -22.051 6.271 1.00 96.25 151 TYR A C 1
ATOM 1259 O O . TYR A 1 151 ? -6.924 -22.808 6.716 1.00 96.25 151 TYR A O 1
ATOM 1267 N N . TRP A 1 152 ? -7.921 -20.803 6.719 1.00 95.75 152 TRP A N 1
ATOM 1268 C CA . TRP A 1 152 ? -7.065 -20.236 7.766 1.00 95.75 152 TRP A CA 1
ATOM 1269 C C . TRP A 1 152 ? -7.499 -20.591 9.190 1.00 95.75 152 TRP A C 1
ATOM 1271 O O . TRP A 1 152 ? -6.735 -20.363 10.132 1.00 95.75 152 TRP A O 1
ATOM 1281 N N . ARG A 1 153 ? -8.674 -21.203 9.366 1.00 95.75 153 ARG A N 1
ATOM 1282 C CA . ARG A 1 153 ? -9.190 -21.604 10.676 1.00 95.75 153 ARG A CA 1
ATOM 1283 C C . ARG A 1 153 ? -8.204 -22.538 11.385 1.00 95.75 153 ARG A C 1
ATOM 1285 O O . ARG A 1 153 ? -7.809 -23.577 10.865 1.00 95.75 153 ARG A O 1
ATOM 1292 N N . GLY A 1 154 ? -7.797 -22.157 12.597 1.00 95.69 154 GLY A N 1
ATOM 1293 C CA . GLY A 1 154 ? -6.899 -22.953 13.443 1.00 95.69 154 GLY A CA 1
ATOM 1294 C C . GLY A 1 154 ? -5.425 -22.971 13.016 1.00 95.69 154 GLY A C 1
ATOM 1295 O O . GLY A 1 154 ? -4.623 -23.627 13.678 1.00 95.69 154 GLY A O 1
ATOM 1296 N N . LYS A 1 155 ? -5.039 -22.255 11.952 1.00 96.81 155 LYS A N 1
ATOM 1297 C CA . LYS A 1 155 ? -3.629 -22.114 11.559 1.00 96.81 155 LYS A CA 1
ATOM 1298 C C . LYS A 1 155 ? -2.929 -21.053 12.411 1.00 96.81 155 LYS A C 1
ATOM 1300 O O . LYS A 1 155 ? -3.567 -20.081 12.813 1.00 96.81 155 LYS A O 1
ATOM 1305 N N . PRO A 1 156 ? -1.617 -21.194 12.671 1.00 96.19 156 PRO A N 1
ATOM 1306 C CA . PRO A 1 156 ? -0.871 -20.299 13.554 1.00 96.19 156 PRO A CA 1
ATOM 1307 C C . PRO A 1 156 ? -0.458 -18.998 12.844 1.00 96.19 156 PRO A C 1
ATOM 1309 O O . PRO A 1 156 ? 0.689 -18.580 12.937 1.00 96.19 156 PRO A O 1
ATOM 1312 N N . VAL A 1 157 ? -1.378 -18.374 12.104 1.00 95.38 157 VAL A N 1
ATOM 1313 C CA . VAL A 1 157 ? -1.142 -17.109 11.403 1.00 95.38 157 VAL A CA 1
ATOM 1314 C C . VAL A 1 157 ? -2.164 -16.091 11.863 1.00 95.38 157 VAL A C 1
ATOM 1316 O O . VAL A 1 157 ? -3.368 -16.270 11.678 1.00 95.38 157 VAL A O 1
ATOM 1319 N N . ARG A 1 158 ? -1.680 -15.011 12.476 1.00 93.56 158 ARG A N 1
ATOM 1320 C CA . ARG A 1 158 ? -2.522 -13.873 12.841 1.00 93.56 158 ARG A CA 1
ATOM 1321 C C . ARG A 1 158 ? -2.698 -12.992 11.620 1.00 93.56 158 ARG A C 1
ATOM 1323 O O . ARG A 1 158 ? -1.718 -12.675 10.961 1.00 93.56 158 ARG A O 1
ATOM 1330 N N . PHE A 1 159 ? -3.925 -12.559 11.358 1.00 90.69 159 PHE A N 1
ATOM 1331 C CA . PHE A 1 159 ? -4.218 -11.570 10.326 1.00 90.69 159 PHE A CA 1
ATOM 1332 C C . PHE A 1 159 ? -4.691 -10.273 10.974 1.00 90.69 159 PHE A C 1
ATOM 1334 O O . PHE A 1 159 ? -5.513 -10.288 11.891 1.00 90.69 159 PHE A O 1
ATOM 1341 N N . ALA A 1 160 ? -4.184 -9.141 10.486 1.00 85.31 160 ALA A N 1
ATOM 1342 C CA . ALA A 1 160 ? -4.760 -7.842 10.812 1.00 85.31 160 ALA A CA 1
ATOM 1343 C C . ALA A 1 160 ? -6.210 -7.787 10.313 1.00 85.31 160 ALA A C 1
ATOM 1345 O O . ALA A 1 160 ? -6.476 -8.137 9.163 1.00 85.31 160 ALA A O 1
ATOM 1346 N N . TYR A 1 161 ? -7.130 -7.301 11.150 1.00 80.31 161 TYR A N 1
ATOM 1347 C CA . TYR A 1 161 ? -8.538 -7.194 10.762 1.00 80.31 161 TYR A CA 1
ATOM 1348 C C . TYR A 1 161 ? -8.706 -6.280 9.535 1.00 80.31 161 TYR A C 1
ATOM 1350 O O . TYR A 1 161 ? -9.401 -6.617 8.581 1.00 80.31 161 TYR A O 1
ATOM 1358 N N . MET A 1 162 ? -8.036 -5.122 9.543 1.00 80.19 162 MET A N 1
ATOM 1359 C CA . MET A 1 162 ? -8.001 -4.185 8.418 1.00 80.19 162 MET A CA 1
ATOM 1360 C C . MET A 1 162 ? -6.606 -4.145 7.795 1.00 80.19 162 MET A C 1
ATOM 1362 O O . MET A 1 162 ? -5.653 -3.653 8.399 1.00 80.19 162 MET A O 1
ATOM 1366 N N . ASN A 1 163 ? -6.500 -4.562 6.538 1.00 75.00 163 ASN A N 1
ATOM 1367 C CA . ASN A 1 163 ? -5.249 -4.596 5.784 1.00 75.00 163 ASN A CA 1
ATOM 1368 C C . ASN A 1 163 ? -5.083 -3.343 4.907 1.00 75.00 163 ASN A C 1
ATOM 1370 O O . ASN A 1 163 ? -5.206 -3.393 3.693 1.00 75.00 163 ASN A O 1
ATOM 1374 N N . ASN A 1 164 ? -4.846 -2.178 5.512 1.00 80.25 164 ASN A N 1
ATOM 1375 C CA . ASN A 1 164 ? -4.480 -0.947 4.798 1.00 80.25 164 ASN A CA 1
ATOM 1376 C C . ASN A 1 164 ? -3.987 0.114 5.789 1.00 80.25 164 ASN A C 1
ATOM 1378 O O . ASN A 1 164 ? -4.231 0.027 6.993 1.00 80.25 164 ASN A O 1
ATOM 1382 N N . CYS A 1 165 ? -3.370 1.168 5.256 1.00 88.00 165 CYS A N 1
ATOM 1383 C CA . CYS A 1 165 ? -2.958 2.346 6.012 1.00 88.00 165 CYS A CA 1
ATOM 1384 C C . CYS A 1 165 ? -4.100 2.909 6.884 1.00 88.00 165 CYS A C 1
ATOM 1386 O O . CYS A 1 165 ? -5.211 3.141 6.397 1.00 88.00 165 CYS A O 1
ATOM 1388 N N . ILE A 1 166 ? -3.810 3.162 8.163 1.00 91.31 166 ILE A N 1
ATOM 1389 C CA . ILE A 1 166 ? -4.758 3.563 9.212 1.00 91.31 166 ILE A CA 1
ATOM 1390 C C . ILE A 1 166 ? -5.562 4.792 8.804 1.00 91.31 166 ILE A C 1
ATOM 1392 O O . ILE A 1 166 ? -6.789 4.801 8.906 1.00 91.31 166 ILE A O 1
ATOM 1396 N N . GLY A 1 167 ? -4.861 5.803 8.295 1.00 92.06 167 GLY A N 1
ATOM 1397 C CA . GLY A 1 167 ? -5.426 7.066 7.845 1.00 92.06 167 GLY A CA 1
ATOM 1398 C C . GLY A 1 167 ? -5.649 7.143 6.336 1.00 92.06 167 GLY A C 1
ATOM 1399 O O . GLY A 1 167 ? -5.526 8.224 5.767 1.00 92.06 167 GLY A O 1
ATOM 1400 N N . CYS A 1 168 ? -5.927 6.039 5.642 1.00 91.75 168 CYS A N 1
ATOM 1401 C CA . CYS A 1 168 ? -6.172 6.084 4.200 1.00 91.75 168 CYS A CA 1
ATOM 1402 C C . CYS A 1 168 ? -7.386 6.966 3.836 1.00 91.75 168 CYS A C 1
ATOM 1404 O O . CYS A 1 168 ? -8.501 6.715 4.283 1.00 91.75 168 CYS A O 1
ATOM 1406 N N . PHE A 1 169 ? -7.211 7.941 2.937 1.00 91.50 169 PHE A N 1
ATOM 1407 C CA . PHE A 1 169 ? -8.280 8.856 2.493 1.00 91.50 169 PHE A CA 1
ATOM 1408 C C . PHE A 1 169 ? -9.424 8.186 1.707 1.00 91.50 169 PHE A C 1
ATOM 1410 O O . PHE A 1 169 ? -10.468 8.812 1.491 1.00 91.50 169 PHE A O 1
ATOM 1417 N N . HIS A 1 170 ? -9.244 6.931 1.275 1.00 89.62 170 HIS A N 1
ATOM 1418 C CA . HIS A 1 170 ? -10.301 6.123 0.659 1.00 89.62 170 HIS A CA 1
ATOM 1419 C C . HIS A 1 170 ? -11.280 5.527 1.662 1.00 89.62 170 HIS A C 1
ATOM 1421 O O . HIS A 1 170 ? -12.375 5.150 1.257 1.00 89.62 170 HIS A O 1
ATOM 1427 N N . ARG A 1 171 ? -10.920 5.475 2.947 1.00 90.19 171 ARG A N 1
ATOM 1428 C CA . ARG A 1 171 ? -11.837 5.037 3.995 1.00 90.19 171 ARG A CA 1
ATOM 1429 C C . ARG A 1 171 ? -12.970 6.038 4.155 1.00 90.19 171 ARG A C 1
ATOM 1431 O O . ARG A 1 171 ? -12.788 7.254 3.970 1.00 90.19 171 ARG A O 1
ATOM 1438 N N . ASN A 1 172 ? -14.150 5.527 4.486 1.00 90.62 172 ASN A N 1
ATOM 1439 C CA . ASN A 1 172 ? -15.252 6.390 4.882 1.00 90.62 172 ASN A CA 1
ATOM 1440 C C . ASN A 1 172 ? -14.911 7.106 6.210 1.00 90.62 172 ASN A C 1
ATOM 1442 O O . ASN A 1 172 ? -13.969 6.742 6.920 1.00 90.62 172 ASN A O 1
ATOM 1446 N N . GLU A 1 173 ? -15.633 8.178 6.521 1.00 92.81 173 GLU A N 1
ATOM 1447 C CA . GLU A 1 173 ? -15.299 9.038 7.664 1.00 92.81 173 GLU A CA 1
ATOM 1448 C C . GLU A 1 173 ? -15.557 8.351 9.009 1.00 92.81 173 GLU A C 1
ATOM 1450 O O . GLU A 1 173 ? -14.772 8.532 9.936 1.00 92.81 173 GLU A O 1
ATOM 1455 N N . MET A 1 174 ? -16.587 7.506 9.098 1.00 91.62 174 MET A N 1
ATOM 1456 C CA . MET A 1 174 ? -16.904 6.745 10.312 1.00 91.62 174 MET A CA 1
ATOM 1457 C C . MET A 1 174 ? -15.838 5.694 10.623 1.00 91.62 174 MET A C 1
ATOM 1459 O O . MET A 1 174 ? -15.436 5.540 11.773 1.00 91.62 174 MET A O 1
ATOM 1463 N N . LEU A 1 175 ? -15.299 5.033 9.598 1.00 91.06 175 LEU A N 1
ATOM 1464 C CA . LEU A 1 175 ? -14.187 4.113 9.759 1.00 91.06 175 LEU A CA 1
ATOM 1465 C C . LEU A 1 175 ? -12.927 4.873 10.159 1.00 91.06 175 LEU A C 1
ATOM 1467 O O . LEU A 1 175 ? -12.234 4.453 11.072 1.00 91.06 175 LEU A O 1
ATOM 1471 N N . LEU A 1 176 ? -12.624 6.015 9.533 1.00 93.62 176 LEU A N 1
ATOM 1472 C CA . LEU A 1 176 ? -11.492 6.848 9.958 1.00 93.62 176 LEU A CA 1
ATOM 1473 C C . LEU A 1 176 ? -11.640 7.316 11.412 1.00 93.62 176 LEU A C 1
ATOM 1475 O O . LEU A 1 176 ? -10.649 7.353 12.141 1.00 93.62 176 LEU A O 1
ATOM 1479 N N . LYS A 1 177 ? -12.865 7.616 11.852 1.00 94.25 177 LYS A N 1
ATOM 1480 C CA . LYS A 1 177 ? -13.170 7.902 13.253 1.00 94.25 177 LYS A CA 1
ATOM 1481 C C . LYS A 1 177 ? -12.867 6.691 14.144 1.00 94.25 177 LYS A C 1
ATOM 1483 O O . LYS A 1 177 ? -12.116 6.860 15.104 1.00 94.25 177 LYS A O 1
ATOM 1488 N N . LEU A 1 178 ? -13.325 5.486 13.803 1.00 92.56 178 LEU A N 1
ATOM 1489 C CA . LEU A 1 178 ? -12.992 4.264 14.550 1.00 92.56 178 LEU A CA 1
ATOM 1490 C C . LEU A 1 178 ? -11.474 4.004 14.586 1.00 92.56 178 LEU A C 1
ATOM 1492 O O . LEU A 1 178 ? -10.898 3.758 15.644 1.00 92.56 178 LEU A O 1
ATOM 1496 N N . MET A 1 179 ? -10.792 4.139 13.446 1.00 92.56 179 MET A N 1
ATOM 1497 C CA . MET A 1 179 ? -9.335 3.997 13.348 1.00 92.56 179 MET A CA 1
ATOM 1498 C C . MET A 1 179 ? -8.595 5.009 14.230 1.00 92.56 179 MET A C 1
ATOM 1500 O O . MET A 1 179 ? -7.539 4.684 14.770 1.00 92.56 179 MET A O 1
ATOM 1504 N N . SER A 1 180 ? -9.142 6.219 14.402 1.00 94.25 180 SER A N 1
ATOM 1505 C CA . SER A 1 180 ? -8.577 7.237 15.294 1.00 94.25 180 SER A CA 1
ATOM 1506 C C . SER A 1 180 ? -8.670 6.874 16.776 1.00 94.25 180 SER A C 1
ATOM 1508 O O . SER A 1 180 ? -7.847 7.341 17.558 1.00 94.25 180 SER A O 1
ATOM 1510 N N . GLU A 1 181 ? -9.643 6.044 17.159 1.00 92.94 181 GLU A N 1
ATOM 1511 C CA . GLU A 1 181 ? -9.799 5.554 18.531 1.00 92.94 181 GLU A CA 1
ATOM 1512 C C . GLU A 1 181 ? -8.967 4.300 18.786 1.00 92.94 181 GLU A C 1
ATOM 1514 O O . GLU A 1 181 ? -8.316 4.206 19.822 1.00 92.94 181 GLU A O 1
ATOM 1519 N N . LYS A 1 182 ? -8.944 3.360 17.830 1.00 91.38 182 LYS A N 1
ATOM 1520 C CA . LYS A 1 182 ? -8.154 2.123 17.939 1.00 91.38 182 LYS A CA 1
ATOM 1521 C C . LYS A 1 182 ? -6.646 2.383 17.832 1.00 91.38 182 LYS A C 1
ATOM 1523 O O . LYS A 1 182 ? -5.867 1.713 18.498 1.00 91.38 182 LYS A O 1
ATOM 1528 N N . PHE A 1 183 ? -6.226 3.357 17.016 1.00 92.81 183 PHE A N 1
ATOM 1529 C CA . PHE A 1 183 ? -4.812 3.662 16.758 1.00 92.81 183 PHE A CA 1
ATOM 1530 C C . PHE A 1 183 ? -4.501 5.162 16.915 1.00 92.81 183 PHE A C 1
ATOM 1532 O O . PHE A 1 183 ? -4.101 5.818 15.944 1.00 92.81 183 PHE A O 1
ATOM 1539 N N . PRO A 1 184 ? -4.661 5.733 18.123 1.00 93.62 184 PRO A N 1
ATOM 1540 C CA . PRO A 1 184 ? -4.627 7.178 18.335 1.00 93.62 184 PRO A CA 1
ATOM 1541 C C . PRO A 1 184 ? -3.290 7.812 17.948 1.00 93.62 184 PRO A C 1
ATOM 1543 O O . PRO A 1 184 ? -3.287 8.836 17.269 1.00 93.62 184 PRO A O 1
ATOM 1546 N N . GLU A 1 185 ? -2.158 7.193 18.292 1.00 92.19 185 GLU A N 1
ATOM 1547 C CA . GLU A 1 185 ? -0.828 7.741 17.987 1.00 92.19 185 GLU A CA 1
ATOM 1548 C C . GLU A 1 185 ? -0.539 7.773 16.483 1.00 92.19 185 GLU A C 1
ATOM 1550 O O . GLU A 1 185 ? -0.142 8.806 15.932 1.00 92.19 185 GLU A O 1
ATOM 1555 N N . LYS A 1 186 ? -0.823 6.668 15.784 1.00 91.62 186 LYS A N 1
ATOM 1556 C CA . LYS A 1 186 ? -0.642 6.578 14.329 1.00 91.62 186 LYS A CA 1
ATOM 1557 C C . LYS A 1 186 ? -1.611 7.499 13.592 1.00 91.62 186 LYS A C 1
ATOM 1559 O O . LYS A 1 186 ? -1.221 8.163 12.637 1.00 91.62 186 LYS A O 1
ATOM 1564 N N . PHE A 1 187 ? -2.857 7.612 14.055 1.00 93.94 187 PHE A N 1
ATOM 1565 C CA . PHE A 1 187 ? -3.820 8.550 13.479 1.00 93.94 187 PHE A CA 1
ATOM 1566 C C . PHE A 1 187 ? -3.417 10.014 13.723 1.00 93.94 187 PHE A C 1
ATOM 1568 O O . PHE A 1 187 ? -3.565 10.865 12.843 1.00 93.94 187 PHE A O 1
ATOM 1575 N N . ASN A 1 188 ? -2.856 10.319 14.897 1.00 93.69 188 ASN A N 1
ATOM 1576 C CA . ASN A 1 188 ? -2.377 11.652 15.256 1.00 93.69 188 ASN A CA 1
ATOM 1577 C C . ASN A 1 188 ? -1.249 12.133 14.335 1.00 93.69 188 ASN A C 1
ATOM 1579 O O . ASN A 1 188 ? -1.150 13.332 14.079 1.00 93.69 188 ASN A O 1
ATOM 1583 N N . TRP A 1 189 ? -0.442 11.222 13.781 1.00 92.44 189 TRP A N 1
ATOM 1584 C CA . TRP A 1 189 ? 0.509 11.576 12.728 1.00 92.44 189 TRP A CA 1
ATOM 1585 C C . TRP A 1 189 ? -0.210 12.242 11.544 1.00 92.44 189 TRP A C 1
ATOM 1587 O O . TRP A 1 189 ? 0.172 13.346 11.167 1.00 92.44 189 TRP A O 1
ATOM 1597 N N . PHE A 1 190 ? -1.312 11.672 11.031 1.00 92.88 190 PHE A N 1
ATOM 1598 C CA . PHE A 1 190 ? -2.069 12.267 9.914 1.00 92.88 190 PHE A CA 1
ATOM 1599 C C . PHE A 1 190 ? -2.637 13.635 10.285 1.00 92.88 190 PHE A C 1
ATOM 1601 O O . PHE A 1 190 ? -2.527 14.584 9.512 1.00 92.88 190 PHE A O 1
ATOM 1608 N N . VAL A 1 191 ? -3.184 13.762 11.496 1.00 92.94 191 VAL A N 1
ATOM 1609 C CA . VAL A 1 191 ? -3.697 15.040 12.009 1.00 92.94 191 VAL A CA 1
ATOM 1610 C C . VAL A 1 191 ? -2.609 16.118 12.001 1.00 92.94 191 VAL A C 1
ATOM 1612 O O . VAL A 1 191 ? -2.876 17.246 11.600 1.00 92.94 191 VAL A O 1
ATOM 1615 N N . LYS A 1 192 ? -1.378 15.772 12.399 1.00 91.06 192 LYS A N 1
ATOM 1616 C CA . LYS A 1 192 ? -0.235 16.699 12.416 1.00 91.06 192 LYS A CA 1
ATOM 1617 C C . LYS A 1 192 ? 0.246 17.095 11.019 1.00 91.06 192 LYS A C 1
ATOM 1619 O O . LYS A 1 192 ? 0.810 18.176 10.876 1.00 91.06 192 LYS A O 1
ATOM 1624 N N . GLN A 1 193 ? 0.058 16.243 10.009 1.00 88.75 193 GLN A N 1
ATOM 1625 C CA . GLN A 1 193 ? 0.479 16.562 8.641 1.00 88.75 193 GLN A CA 1
ATOM 1626 C C . GLN A 1 193 ? -0.460 17.551 7.938 1.00 88.75 193 GLN A C 1
ATOM 1628 O O . GLN A 1 193 ? -0.019 18.303 7.064 1.00 88.75 193 GLN A O 1
ATOM 1633 N N . GLU A 1 194 ? -1.745 17.572 8.300 1.00 88.75 194 GLU A N 1
ATOM 1634 C CA . GLU A 1 194 ? -2.693 18.557 7.773 1.00 88.75 194 GLU A CA 1
ATOM 1635 C C . GLU A 1 194 ? -2.379 19.973 8.282 1.00 88.75 194 GLU A C 1
ATOM 1637 O O . GLU A 1 194 ? -1.880 20.178 9.385 1.00 88.75 194 GLU A O 1
ATOM 1642 N N . GLY A 1 195 ? -2.651 20.988 7.457 1.00 74.12 195 GLY A N 1
ATOM 1643 C CA . GLY A 1 195 ? -2.445 22.397 7.829 1.00 74.12 195 GLY A CA 1
ATOM 1644 C C . GLY A 1 195 ? -1.004 22.920 7.721 1.00 74.12 195 GLY A C 1
ATOM 1645 O O . GLY A 1 195 ? -0.805 24.130 7.775 1.00 74.12 195 GLY A O 1
ATOM 1646 N N . GLN A 1 196 ? -0.007 22.065 7.472 1.00 63.69 196 GLN A N 1
ATOM 1647 C CA . GLN A 1 196 ? 1.406 22.460 7.331 1.00 63.69 196 GLN A CA 1
ATOM 1648 C C . GLN A 1 196 ? 1.815 22.820 5.875 1.00 63.69 196 GLN A C 1
ATOM 1650 O O . GLN A 1 196 ? 2.839 22.364 5.363 1.00 63.69 196 GLN A O 1
ATOM 1655 N N . GLY A 1 197 ? 1.018 23.618 5.143 1.00 57.06 197 GLY A N 1
ATOM 1656 C CA . GLY A 1 197 ? 1.309 23.919 3.728 1.00 57.06 197 GLY A CA 1
ATOM 1657 C C . GLY A 1 197 ? 0.556 25.096 3.084 1.00 57.06 197 GLY A C 1
ATOM 1658 O O . GLY A 1 197 ? -0.184 25.828 3.731 1.00 57.06 197 GLY A O 1
ATOM 1659 N N . TYR A 1 198 ? 0.768 25.288 1.771 1.00 47.69 198 TYR A N 1
ATOM 1660 C CA . TYR A 1 198 ? 0.089 26.313 0.954 1.00 47.69 198 TYR A CA 1
ATOM 1661 C C . TYR A 1 198 ? -1.392 25.946 0.758 1.00 47.69 198 TYR A C 1
ATOM 1663 O O . TYR A 1 198 ? -1.687 24.976 0.050 1.00 47.69 198 TYR A O 1
ATOM 1671 N N . LYS A 1 199 ? -2.300 26.746 1.342 1.00 55.19 199 LYS A N 1
ATOM 1672 C CA . LYS A 1 199 ? -3.734 26.436 1.539 1.00 55.19 199 LYS A CA 1
ATOM 1673 C C . LYS A 1 199 ? -3.923 25.195 2.431 1.00 55.19 199 LYS A C 1
ATOM 1675 O O . LYS A 1 199 ? -3.050 24.336 2.505 1.00 55.19 199 LYS A O 1
ATOM 1680 N N . SER A 1 200 ? -5.052 25.102 3.133 1.00 63.50 200 SER A N 1
ATOM 1681 C CA . SER A 1 200 ? -5.373 24.000 4.052 1.00 63.50 200 SER A CA 1
ATOM 1682 C C . SER A 1 200 ? -5.524 22.675 3.291 1.00 63.50 200 SER A C 1
ATOM 1684 O O . SER A 1 200 ? -6.630 22.273 2.935 1.00 63.50 200 SER A O 1
ATOM 1686 N N . ARG A 1 201 ? -4.403 22.028 2.962 1.00 75.19 201 ARG A N 1
ATOM 1687 C CA . ARG A 1 201 ? -4.386 20.719 2.311 1.00 75.19 201 ARG A CA 1
ATOM 1688 C C . ARG A 1 201 ? -4.775 19.665 3.334 1.00 75.19 201 ARG A C 1
ATOM 1690 O O . ARG A 1 201 ? -4.202 19.615 4.421 1.00 75.19 201 ARG A O 1
ATOM 1697 N N . THR A 1 202 ? -5.732 18.842 2.943 1.00 88.75 202 THR A N 1
ATOM 1698 C CA . THR A 1 202 ? -6.257 17.717 3.707 1.00 88.75 202 THR A CA 1
ATOM 1699 C C . THR A 1 202 ? -6.025 16.429 2.929 1.00 88.75 202 THR A C 1
ATOM 1701 O O . THR A 1 202 ? -5.885 16.452 1.701 1.00 88.75 202 THR A O 1
ATOM 1704 N N . PHE A 1 203 ? -5.977 15.298 3.629 1.00 90.50 203 PHE A N 1
ATOM 1705 C CA . PHE A 1 203 ? -5.922 13.986 2.974 1.00 90.50 203 PHE A CA 1
ATOM 1706 C C . PHE A 1 203 ? -7.254 13.666 2.281 1.00 90.50 203 PHE A C 1
ATOM 1708 O O . PHE A 1 203 ? -7.280 13.164 1.154 1.00 90.50 203 PHE A O 1
ATOM 1715 N N . LYS A 1 204 ? -8.370 13.995 2.946 1.00 91.31 204 LYS A N 1
ATOM 1716 C CA . LYS A 1 204 ? -9.733 13.806 2.439 1.00 91.31 204 LYS A CA 1
ATOM 1717 C C . LYS A 1 204 ? -10.331 15.144 2.010 1.00 91.31 204 LYS A C 1
ATOM 1719 O O . LYS A 1 204 ? -10.213 16.144 2.712 1.00 91.31 204 LYS A O 1
ATOM 1724 N N . ASN A 1 205 ? -10.955 15.185 0.836 1.00 87.50 205 ASN A N 1
ATOM 1725 C CA . ASN A 1 205 ? -11.541 16.423 0.329 1.00 87.50 205 ASN A CA 1
ATOM 1726 C C . ASN A 1 205 ? -12.712 16.875 1.219 1.00 87.50 205 ASN A C 1
ATOM 1728 O O . ASN A 1 205 ? -13.560 16.061 1.566 1.00 87.50 205 ASN A O 1
ATOM 1732 N N . GLY A 1 206 ? -12.760 18.163 1.562 1.00 87.56 206 GLY A N 1
ATOM 1733 C CA . GLY A 1 206 ? -13.863 18.766 2.319 1.00 87.56 206 GLY A CA 1
ATOM 1734 C C . GLY A 1 206 ? -13.790 18.637 3.845 1.00 87.56 206 GLY A C 1
ATOM 1735 O O . GLY A 1 206 ? -14.545 19.322 4.532 1.00 87.56 206 GLY A O 1
ATOM 1736 N N . ILE A 1 207 ? -12.873 17.836 4.401 1.00 91.25 207 ILE A N 1
ATOM 1737 C CA . ILE A 1 207 ? -12.794 17.614 5.850 1.00 91.25 207 ILE A CA 1
ATOM 1738 C C . ILE A 1 207 ? -11.365 17.334 6.332 1.00 91.25 207 ILE A C 1
ATOM 1740 O O . ILE A 1 207 ? -10.559 16.749 5.615 1.00 91.25 207 ILE A O 1
ATOM 1744 N N . THR A 1 208 ? -11.051 17.757 7.560 1.00 93.44 208 THR A N 1
ATOM 1745 C CA . THR A 1 208 ? -9.778 17.457 8.229 1.00 93.44 208 THR A CA 1
ATOM 1746 C C . THR A 1 208 ? -9.897 16.212 9.103 1.00 93.44 208 THR A C 1
ATOM 1748 O O . THR A 1 208 ? -10.944 15.933 9.689 1.00 93.44 208 THR A O 1
ATOM 1751 N N . TYR A 1 209 ? -8.794 15.502 9.291 1.00 94.69 209 TYR A N 1
ATOM 1752 C CA . TYR A 1 209 ? -8.714 14.338 10.171 1.00 94.69 209 TYR A CA 1
ATOM 1753 C C . TYR A 1 209 ? -8.916 14.738 11.635 1.00 94.69 209 TYR A C 1
ATOM 1755 O O . TYR A 1 209 ? -9.489 13.975 12.410 1.00 94.69 209 TYR A O 1
ATOM 1763 N N . ALA A 1 210 ? -8.534 15.968 12.003 1.00 94.44 210 ALA A N 1
ATOM 1764 C CA . ALA A 1 210 ? -8.855 16.544 13.308 1.00 94.44 210 ALA A CA 1
ATOM 1765 C C . ALA A 1 210 ? -10.372 16.608 13.556 1.00 94.44 210 ALA A C 1
ATOM 1767 O O . ALA A 1 210 ? -10.815 16.280 14.655 1.00 94.44 210 ALA A O 1
ATOM 1768 N N . LYS A 1 211 ? -11.155 16.997 12.537 1.00 94.25 211 LYS A N 1
ATOM 1769 C CA . LYS A 1 211 ? -12.622 17.031 12.609 1.00 94.25 211 LYS A CA 1
ATOM 1770 C C . LYS A 1 211 ? -13.213 15.626 12.623 1.00 94.25 211 LYS A C 1
ATOM 1772 O O . LYS A 1 211 ? -14.056 15.357 13.467 1.00 94.25 211 LYS A O 1
ATOM 1777 N N . ILE A 1 212 ? -12.731 14.727 11.759 1.00 94.75 212 ILE A N 1
ATOM 1778 C CA . ILE A 1 212 ? -13.178 13.323 11.730 1.00 94.75 212 ILE A CA 1
ATOM 1779 C C . ILE A 1 212 ? -13.009 12.673 13.108 1.00 94.75 212 ILE A C 1
ATOM 1781 O O . ILE A 1 212 ? -13.933 12.042 13.606 1.00 94.75 212 ILE A O 1
ATOM 1785 N N . ARG A 1 213 ? -11.867 12.884 13.778 1.00 94.38 213 ARG A N 1
ATOM 1786 C CA . ARG A 1 213 ? -11.601 12.348 15.126 1.00 94.38 213 ARG A CA 1
ATOM 1787 C C . ARG A 1 213 ? -12.635 12.786 16.175 1.00 94.38 213 ARG A C 1
ATOM 1789 O O . ARG A 1 213 ? -12.830 12.084 17.167 1.00 94.38 213 ARG A O 1
ATOM 1796 N N . GLN A 1 214 ? -13.279 13.934 15.970 1.00 93.75 214 GLN A N 1
ATOM 1797 C CA . GLN A 1 214 ? -14.274 14.520 16.874 1.00 93.75 214 GLN A CA 1
ATOM 1798 C C . GLN A 1 214 ? -15.718 14.138 16.526 1.00 93.75 214 GLN A C 1
ATOM 1800 O O . GLN A 1 214 ? -16.634 14.604 17.199 1.00 93.75 214 GLN A O 1
ATOM 1805 N N . PHE A 1 215 ? -15.945 13.329 15.487 1.00 91.69 215 PHE A N 1
ATOM 1806 C CA . PHE A 1 215 ? -17.296 12.923 15.116 1.00 91.69 215 PHE A CA 1
ATOM 1807 C C . PHE A 1 215 ? -18.004 12.225 16.284 1.00 91.69 215 PHE A C 1
ATOM 1809 O O . PHE A 1 215 ? -17.412 11.335 16.903 1.00 91.69 215 PHE A O 1
ATOM 1816 N N . PRO A 1 216 ? -19.253 12.619 16.601 1.00 84.00 216 PRO A N 1
ATOM 1817 C CA . PRO A 1 216 ? -20.019 11.957 17.639 1.00 84.00 216 PRO A CA 1
ATOM 1818 C C . PRO A 1 216 ? -20.359 10.539 17.179 1.00 84.00 216 PRO A C 1
ATOM 1820 O O . PRO A 1 216 ? -20.864 10.344 16.074 1.00 84.00 216 PRO A O 1
ATOM 1823 N N . MET A 1 217 ? -20.102 9.550 18.031 1.00 77.81 217 MET A N 1
ATOM 1824 C CA . MET A 1 217 ? -20.542 8.179 17.796 1.00 77.81 217 MET A CA 1
ATOM 1825 C C . MET A 1 217 ? -21.724 7.884 18.709 1.00 77.81 217 MET A C 1
ATOM 1827 O O . MET A 1 217 ? -21.588 7.867 19.929 1.00 77.81 217 MET A O 1
ATOM 1831 N N . ALA A 1 218 ? -22.900 7.708 18.106 1.00 65.75 218 ALA A N 1
ATOM 1832 C CA . ALA A 1 218 ? -24.128 7.395 18.835 1.00 65.75 218 ALA A CA 1
ATOM 1833 C C . ALA A 1 218 ? -24.131 5.957 19.388 1.00 65.75 218 ALA A C 1
ATOM 1835 O O . ALA A 1 218 ? -24.848 5.670 20.342 1.00 65.75 218 ALA A O 1
ATOM 1836 N N . GLN A 1 219 ? -23.334 5.067 18.792 1.00 74.38 219 GLN A N 1
ATOM 1837 C CA . GLN A 1 219 ? -23.142 3.674 19.192 1.00 74.38 219 GLN A CA 1
ATOM 1838 C C . GLN A 1 219 ? -21.656 3.317 19.074 1.00 74.38 219 GLN A C 1
ATOM 1840 O O . GLN A 1 219 ? -20.935 3.918 18.273 1.00 74.38 219 GLN A O 1
ATOM 1845 N N . THR A 1 220 ? -21.194 2.358 19.876 1.00 77.88 220 THR A N 1
ATOM 1846 C CA . THR A 1 220 ? -19.850 1.791 19.736 1.00 77.88 220 THR A CA 1
ATOM 1847 C C . THR A 1 220 ? -19.797 0.999 18.436 1.00 77.88 220 THR A C 1
ATOM 1849 O O . THR A 1 220 ? -20.470 -0.018 18.326 1.00 77.88 220 THR A O 1
ATOM 1852 N N . LEU A 1 221 ? -19.026 1.489 17.466 1.00 80.62 221 LEU A N 1
ATOM 1853 C CA . LEU A 1 221 ? -18.745 0.769 16.228 1.00 80.62 221 LEU A CA 1
ATOM 1854 C C . LEU A 1 221 ? -17.557 -0.170 16.442 1.00 80.62 221 LEU A C 1
ATOM 1856 O O . LEU A 1 221 ? -16.576 0.210 17.091 1.00 80.62 221 LEU A O 1
ATOM 1860 N N . ASP A 1 222 ? -17.615 -1.355 15.853 1.00 82.12 222 ASP A N 1
ATOM 1861 C CA . ASP A 1 222 ? -16.463 -2.234 15.699 1.00 82.12 222 ASP A CA 1
ATOM 1862 C C . ASP A 1 222 ? -16.189 -2.506 14.223 1.00 82.12 222 ASP A C 1
ATOM 1864 O O . ASP A 1 222 ? -16.918 -2.064 13.334 1.00 82.12 222 ASP A O 1
ATOM 1868 N N . PHE A 1 223 ? -15.091 -3.189 13.919 1.00 79.56 223 PHE A N 1
ATOM 1869 C CA . PHE A 1 223 ? -14.734 -3.380 12.523 1.00 79.56 223 PHE A CA 1
ATOM 1870 C C . PHE A 1 223 ? -15.717 -4.275 11.741 1.00 79.56 223 PHE A C 1
ATOM 1872 O O . PHE A 1 223 ? -15.721 -4.223 10.509 1.00 79.56 223 PHE A O 1
ATOM 1879 N N . GLU A 1 224 ? -16.543 -5.074 12.424 1.00 78.94 224 GLU A N 1
ATOM 1880 C CA . GLU A 1 224 ? -17.598 -5.912 11.825 1.00 78.94 224 GLU A CA 1
ATOM 1881 C C . GLU A 1 224 ? -18.756 -5.088 11.247 1.00 78.94 224 GLU A C 1
ATOM 1883 O O . GLU A 1 224 ? -19.445 -5.550 10.338 1.00 78.94 224 GLU A O 1
ATOM 1888 N N . ASP A 1 225 ? -18.903 -3.833 11.680 1.00 77.81 225 ASP A N 1
ATOM 1889 C CA . ASP A 1 225 ? -19.922 -2.910 11.173 1.00 77.81 225 ASP A CA 1
ATOM 1890 C C . ASP A 1 225 ? -19.561 -2.302 9.802 1.00 77.81 225 ASP A C 1
ATOM 1892 O O . ASP A 1 225 ? -20.336 -1.530 9.232 1.00 77.81 225 ASP A O 1
ATOM 1896 N N . PHE A 1 226 ? -18.377 -2.617 9.261 1.00 78.56 226 PHE A N 1
ATOM 1897 C CA . PHE A 1 226 ? -17.857 -2.051 8.016 1.00 78.56 226 PHE A CA 1
ATOM 1898 C C . PHE A 1 226 ? -17.675 -3.110 6.929 1.00 78.56 226 PHE A C 1
ATOM 1900 O O . PHE A 1 226 ? -17.211 -4.222 7.171 1.00 78.56 226 PHE A O 1
ATOM 1907 N N . THR A 1 227 ? -17.976 -2.731 5.687 1.00 71.44 227 THR A N 1
ATOM 1908 C CA . THR A 1 227 ? -17.818 -3.605 4.519 1.00 71.44 227 THR A CA 1
ATOM 1909 C C . THR A 1 227 ? -16.483 -3.387 3.799 1.00 71.44 227 THR A C 1
ATOM 1911 O O . THR A 1 227 ? -15.791 -2.384 3.996 1.00 71.44 227 THR A O 1
ATOM 1914 N N . ASP A 1 228 ? -16.149 -4.278 2.859 1.00 63.41 228 ASP A N 1
ATOM 1915 C CA . ASP A 1 228 ? -15.000 -4.116 1.950 1.00 63.41 228 ASP A CA 1
ATOM 1916 C C . ASP A 1 228 ? -15.057 -2.803 1.135 1.00 63.41 228 ASP A C 1
ATOM 1918 O O . ASP A 1 228 ? -14.033 -2.308 0.666 1.00 63.41 228 ASP A O 1
ATOM 1922 N N . CYS A 1 229 ? -16.246 -2.214 0.952 1.00 58.31 229 CYS A N 1
ATOM 1923 C CA . CYS A 1 229 ? -16.383 -0.912 0.296 1.00 58.31 229 CYS A CA 1
ATOM 1924 C C . CYS A 1 229 ? -15.978 0.249 1.218 1.00 58.31 229 CYS A C 1
ATOM 1926 O O . CYS A 1 229 ? -15.491 1.276 0.739 1.00 58.31 229 CYS A O 1
ATOM 1928 N N . ASP A 1 230 ? -16.142 0.077 2.528 1.00 59.41 230 ASP A N 1
ATOM 1929 C CA . ASP A 1 230 ? -15.887 1.090 3.553 1.00 59.41 230 ASP A CA 1
ATOM 1930 C C . ASP A 1 230 ? -14.415 1.173 3.955 1.00 59.41 230 ASP A C 1
ATOM 1932 O O . ASP A 1 230 ? -13.906 2.261 4.253 1.00 59.41 230 ASP A O 1
ATOM 1936 N N . SER A 1 231 ? -13.722 0.030 3.907 1.00 61.34 231 SER A N 1
ATOM 1937 C CA . SER A 1 231 ? -12.291 -0.115 4.210 1.00 61.34 231 SER A CA 1
ATOM 1938 C C . SER A 1 231 ? -11.375 0.647 3.246 1.00 61.34 231 SER A C 1
ATOM 1940 O O . SER A 1 231 ? -10.204 0.901 3.565 1.00 61.34 231 SER A O 1
ATOM 1942 N N . GLY A 1 232 ? -11.938 1.095 2.119 1.00 56.50 232 GLY A N 1
ATOM 1943 C CA . GLY A 1 232 ? -11.285 1.909 1.110 1.00 56.50 232 GLY A CA 1
ATOM 1944 C C . GLY A 1 232 ? -10.337 1.090 0.240 1.00 56.50 232 GLY A C 1
ATOM 1945 O O . GLY A 1 232 ? -9.461 0.380 0.725 1.00 56.50 232 GLY A O 1
ATOM 1946 N N . TYR A 1 233 ? -10.469 1.235 -1.078 1.00 55.97 233 TYR A N 1
ATOM 1947 C CA . TYR A 1 233 ? -9.597 0.551 -2.026 1.00 55.97 233 TYR A CA 1
ATOM 1948 C C . TYR A 1 233 ? -8.481 1.469 -2.539 1.00 55.97 233 TYR A C 1
ATOM 1950 O O . TYR A 1 233 ? -8.712 2.344 -3.376 1.00 55.97 233 TYR A O 1
ATOM 1958 N N . CYS A 1 234 ? -7.249 1.230 -2.085 1.00 51.62 234 CYS A N 1
ATOM 1959 C CA . CYS A 1 234 ? -6.041 1.737 -2.739 1.00 51.62 234 CYS A CA 1
ATOM 1960 C C . CYS A 1 234 ? -5.658 0.795 -3.884 1.00 51.62 234 CYS A C 1
ATOM 1962 O O . CYS A 1 234 ? -4.779 -0.050 -3.735 1.00 51.62 234 CYS A O 1
ATOM 1964 N N . GLY A 1 235 ? -6.366 0.890 -5.007 1.00 43.41 235 GLY A N 1
ATOM 1965 C CA . GLY A 1 235 ? -6.022 0.097 -6.180 1.00 43.41 235 GLY A CA 1
ATOM 1966 C C . GLY A 1 235 ? -4.704 0.502 -6.817 1.00 43.41 235 GLY A C 1
ATOM 1967 O O . GLY A 1 235 ? -4.433 1.695 -6.959 1.00 43.41 235 GLY A O 1
ATOM 1968 N N . ILE A 1 236 ? -3.948 -0.522 -7.216 1.00 41.09 236 ILE A N 1
ATOM 1969 C CA . ILE A 1 236 ? -3.021 -0.480 -8.346 1.00 41.09 236 ILE A CA 1
ATOM 1970 C C . ILE A 1 236 ? -3.885 -0.507 -9.600 1.00 41.09 236 ILE A C 1
ATOM 1972 O O . ILE A 1 236 ? -4.671 -1.466 -9.769 1.00 41.09 236 ILE A O 1
#

Foldseek 3Di:
DVCVLVVHDDDDALWDCLVVQLQVLVCVQVVHDDDDWFFDHPVVVQDPPPQAGDAAAPPRLCCCVGTPVVRVVVVQVVPHDDADEDEDADALVRVVLVVVVQVQADPVQFHWDKDQPDDDPHDTDIDTDGHYRYDYVNNVVNHDPVNVCVVCPPRSGGDDLADDRLCQLQADLQSNLVSCVVPVVSLVVQQVNAPRHDPRDARHPPDHSVVSVVDDDPDDDDPVVDDPSNSGDPGD

Sequence (236 aa):
MVSDRLGVEFIGTLEDDMIIYTIFDLEQFIGQEIHWVTGKTFDEIIDRGNGKKHLPNAISRFCTSEMKIQPLFDWWDKNFTEPVEVRIGYRANELRRVENMKKRLNKDGLLTHRKIIGKSKTRNKWGDIAWEKPVYPLIEDNIFKDNIEEYWRGKPVRFAYMNNCIGCFHRNEMLLKLMSEKFPEKFNWFVKQEGQGYKSRTFKNGITYAKIRQFPMAQTLDFEDFTDCDSGYCGI

Mean predicted aligned error: 6.29 Å

pLDDT: mean 87.64, std 11.14, range [41.09, 97.88]